Protein AF-A0A545SB63-F1 (afdb_monomer_lite)

Radius of gyration: 23.79 Å; chains: 1; bounding box: 67×48×67 Å

Secondary structure (DSSP, 8-state):
------------S----B-TTSPBPEEEETTEEEEEE-HHHHHHHHHHHHHH-TTHHHHSTT-----EEEES-HHHHHHHHHHHHH-STTHHHHHHHHHHHHHHHHB-STTSS--S---SPPPTT--S-S-SS-EEEEHHHHHHHHHHHHHHHHH-HHHHHHTTS-S-----HHHHHHHHHHHHHHTT-HHHHHHHH---SHHHHHH-B--SS-BS--B--S---PPEE-SSPP--------PPP--

Foldseek 3Di:
DDDDDDDDDDDDQDQQDADPVRDFDWDDDDPFIWGWDALVSVLVVVLVVLVPPPVVCVVDPPDPQFFWDFFLQLLVVLLVVQLVVVDDPLSNVLSLVLSVLLQVLLQDALPPPPPDDPDDDDDPPDSVNGHPHGWIATPVRSVVSSVVSVVVPVPDVVSVVVSPPPDPDDDDVVVVVVSVVVSVVSVPPVVLVVQLVDHDHPSCAAVWTDDDRGSSYTGDHPHDGDMDIDPDHDDDDDDDDDDDDPD

Sequence (247 aa):
MFLQIHTLTSFPASLLNRDDAGLAKRIPFGNAIRLRVSSQCLKRHWREALVDMDQLESSIEGINLADGYRSRKIFELIRERIAQELDGPDANEKAQTLAQAALNVAITKAKKDNKGEDNDKKDKDDDGLVQKQAIYLSKPEVDYLLKLALKMLEVEPELKKILSLSEPVKQSDKLKKEKNAFRNALTTDENLEAMRKSARGLTSVLFGRMVTSDLLARVDAPVHVAHAFTVQAADTEMDYFTVVDDL

Structure (mmCIF, N/CA/C/O backbone):
data_AF-A0A545SB63-F1
#
_entry.id   AF-A0A545SB63-F1
#
loop_
_at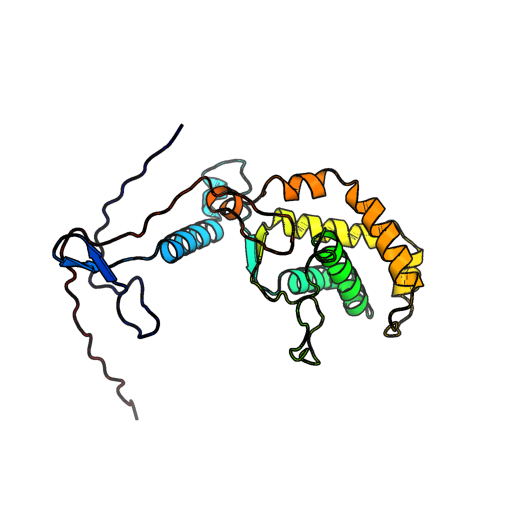om_site.group_PDB
_atom_site.id
_atom_site.type_symbol
_atom_site.label_atom_id
_atom_site.label_alt_id
_atom_site.label_comp_id
_atom_site.label_asym_id
_atom_site.label_entity_id
_atom_site.label_seq_id
_atom_site.pdbx_PDB_ins_code
_atom_site.Cartn_x
_atom_site.Cartn_y
_atom_site.Cartn_z
_atom_site.occupancy
_atom_site.B_iso_or_equiv
_atom_site.auth_seq_id
_atom_site.auth_comp_id
_atom_site.auth_asym_id
_atom_site.auth_atom_id
_atom_site.pdbx_PDB_model_num
ATOM 1 N N . MET A 1 1 ? -17.594 -3.081 -18.479 1.00 85.88 1 MET A N 1
ATOM 2 C CA . MET A 1 1 ? -16.908 -2.068 -19.312 1.00 85.88 1 MET A CA 1
ATOM 3 C C . MET A 1 1 ? -15.453 -2.012 -18.866 1.00 85.88 1 MET A C 1
ATOM 5 O O . MET A 1 1 ? -15.238 -2.044 -17.662 1.00 85.88 1 MET A O 1
ATOM 9 N N . PHE A 1 2 ? -14.485 -1.984 -19.787 1.00 93.25 2 PHE A N 1
ATOM 10 C CA . PHE A 1 2 ? -13.049 -1.934 -19.471 1.00 93.25 2 PHE A CA 1
ATOM 11 C C . PHE A 1 2 ? -12.417 -0.689 -20.098 1.00 93.25 2 PHE A C 1
ATOM 13 O O . PHE A 1 2 ? -12.679 -0.403 -21.263 1.00 93.25 2 PHE A O 1
ATOM 20 N N . LEU A 1 3 ? -11.583 0.020 -19.335 1.00 96.00 3 LEU A N 1
ATOM 21 C CA . LEU A 1 3 ? -10.739 1.111 -19.822 1.00 96.00 3 LEU A CA 1
ATOM 22 C C . LEU A 1 3 ? -9.297 0.605 -19.918 1.00 96.00 3 LEU A C 1
ATOM 24 O O . LEU A 1 3 ? -8.763 0.091 -18.936 1.00 96.00 3 LEU A O 1
ATOM 28 N N . GLN A 1 4 ? -8.679 0.743 -21.089 1.00 96.94 4 GLN A N 1
ATOM 29 C CA . GLN A 1 4 ? -7.284 0.366 -21.321 1.00 96.94 4 GLN A CA 1
ATOM 30 C C . GLN A 1 4 ? -6.432 1.624 -21.474 1.00 96.94 4 GLN A C 1
ATOM 32 O O . GLN A 1 4 ? -6.777 2.523 -22.237 1.00 96.94 4 GLN A O 1
ATOM 37 N N . ILE A 1 5 ? -5.325 1.685 -20.735 1.00 96.00 5 ILE A N 1
ATOM 38 C CA . ILE A 1 5 ? -4.387 2.809 -20.747 1.00 96.00 5 ILE A CA 1
ATOM 39 C C . ILE A 1 5 ? -3.024 2.268 -21.167 1.00 96.00 5 ILE A C 1
ATOM 41 O O . ILE A 1 5 ? -2.490 1.357 -20.534 1.00 96.00 5 ILE A O 1
ATOM 45 N N . HIS A 1 6 ? -2.465 2.844 -22.228 1.00 96.81 6 HIS A N 1
ATOM 46 C CA . HIS A 1 6 ? -1.147 2.501 -22.748 1.00 96.81 6 HIS A CA 1
ATOM 47 C C . HIS A 1 6 ? -0.257 3.735 -22.696 1.00 96.81 6 HIS A C 1
ATOM 49 O O . HIS A 1 6 ? -0.659 4.811 -23.134 1.00 96.81 6 HIS A O 1
ATOM 55 N N . THR A 1 7 ? 0.952 3.577 -22.168 1.00 96.00 7 THR A N 1
ATOM 56 C CA . THR A 1 7 ? 1.935 4.656 -22.084 1.00 96.00 7 THR A CA 1
ATOM 57 C C . THR A 1 7 ? 3.276 4.188 -22.632 1.00 96.00 7 THR A C 1
ATOM 59 O O . THR A 1 7 ? 3.660 3.027 -22.484 1.00 96.00 7 THR A O 1
ATOM 62 N N . LEU A 1 8 ? 3.986 5.111 -23.277 1.00 96.94 8 LEU A N 1
ATOM 63 C CA . LEU A 1 8 ? 5.381 4.958 -23.662 1.00 96.94 8 LEU A CA 1
ATOM 64 C C . LEU A 1 8 ? 6.139 6.140 -23.066 1.00 96.94 8 LEU A C 1
ATOM 66 O O . LEU A 1 8 ? 5.817 7.292 -23.346 1.00 96.94 8 LEU A O 1
ATOM 70 N N . THR A 1 9 ? 7.121 5.853 -22.219 1.00 94.94 9 THR A N 1
ATOM 71 C CA . THR A 1 9 ? 7.877 6.878 -21.496 1.00 94.94 9 THR A CA 1
ATOM 72 C C . THR A 1 9 ? 9.359 6.596 -21.655 1.00 94.94 9 THR A C 1
ATOM 74 O O . THR A 1 9 ? 9.809 5.479 -21.400 1.00 94.94 9 THR A O 1
ATOM 77 N N . SER A 1 10 ? 10.103 7.610 -22.096 1.00 94.56 10 SER A N 1
ATOM 78 C CA . SER A 1 10 ? 11.560 7.556 -22.162 1.00 94.56 10 SER A CA 1
ATOM 79 C C . SER A 1 10 ? 12.145 8.003 -20.828 1.00 94.56 10 SER A C 1
ATOM 81 O O . SER A 1 10 ? 11.711 9.010 -20.269 1.00 94.56 10 SER A O 1
ATOM 83 N N . PHE A 1 11 ? 13.130 7.261 -20.336 1.00 92.62 11 PHE A N 1
ATOM 84 C CA . PHE A 1 11 ? 13.908 7.623 -19.159 1.00 92.62 11 PHE A CA 1
ATOM 85 C C . PHE A 1 11 ? 15.371 7.805 -19.573 1.00 92.62 11 PHE A C 1
ATOM 87 O O . PHE A 1 11 ? 15.842 7.059 -20.436 1.00 92.62 11 PHE A O 1
ATOM 94 N N . PRO A 1 12 ? 16.103 8.760 -18.972 1.00 92.38 12 PRO A N 1
ATOM 95 C CA . PRO A 1 12 ? 17.552 8.836 -19.137 1.00 92.38 12 PRO A CA 1
ATOM 96 C C . PRO A 1 12 ? 18.229 7.617 -18.488 1.00 92.38 12 PRO A C 1
ATOM 98 O O . PRO A 1 12 ? 17.555 6.787 -17.867 1.00 92.38 12 PRO A O 1
ATOM 101 N N . ALA A 1 13 ? 19.558 7.527 -18.597 1.00 89.44 13 ALA A N 1
ATOM 102 C CA . ALA A 1 13 ? 20.364 6.512 -17.917 1.00 89.44 13 ALA A CA 1
ATOM 103 C C . ALA A 1 13 ? 20.055 6.511 -16.409 1.00 89.44 13 ALA A C 1
ATOM 105 O O . ALA A 1 13 ? 20.480 7.385 -15.658 1.00 89.44 13 ALA A O 1
ATOM 106 N N . SER A 1 14 ? 19.209 5.573 -15.984 1.00 91.31 14 SER A N 1
ATOM 107 C CA . SER A 1 14 ? 18.630 5.557 -14.647 1.00 91.31 14 SER A CA 1
ATOM 108 C C . SER A 1 14 ? 18.265 4.139 -14.237 1.00 91.31 14 SER A C 1
ATOM 110 O O . SER A 1 14 ? 17.835 3.309 -15.040 1.00 91.31 14 SER A O 1
ATOM 112 N N . LEU A 1 15 ? 18.422 3.862 -12.945 1.00 91.94 15 LEU A N 1
ATOM 113 C CA . LEU A 1 15 ? 18.166 2.550 -12.370 1.00 91.94 15 LEU A CA 1
ATOM 114 C C . LEU A 1 15 ? 16.879 2.569 -11.535 1.00 91.94 15 LEU A C 1
ATOM 116 O O . LEU A 1 15 ? 16.915 2.597 -10.307 1.00 91.94 15 LEU A O 1
ATOM 120 N N . LEU A 1 16 ? 15.735 2.547 -12.230 1.00 93.19 16 LEU A N 1
ATOM 121 C CA . LEU A 1 16 ? 14.395 2.729 -11.645 1.00 93.19 16 LEU A CA 1
ATOM 122 C C . LEU A 1 16 ? 13.953 1.601 -10.704 1.00 93.19 16 LEU A C 1
ATOM 124 O O . LEU A 1 16 ? 13.230 1.836 -9.738 1.00 93.19 16 LEU A O 1
ATOM 128 N N . ASN A 1 17 ? 14.329 0.352 -10.996 1.00 95.00 17 ASN A N 1
ATOM 129 C CA . ASN A 1 17 ? 13.920 -0.793 -10.189 1.00 95.00 17 ASN A CA 1
ATOM 130 C C . ASN A 1 17 ? 15.033 -1.841 -10.100 1.00 95.00 17 ASN A C 1
ATOM 132 O O . ASN A 1 17 ? 15.337 -2.512 -11.086 1.00 95.00 17 ASN A O 1
ATOM 136 N N . ARG A 1 18 ? 15.568 -2.024 -8.887 1.00 94.38 18 ARG A N 1
ATOM 137 C CA . ARG A 1 18 ? 16.589 -3.035 -8.579 1.00 94.38 18 ARG A CA 1
ATOM 138 C C . ARG A 1 18 ? 16.001 -4.339 -8.029 1.00 94.38 18 ARG A C 1
ATOM 140 O O . ARG A 1 18 ? 14.871 -4.343 -7.518 1.00 94.38 18 ARG A O 1
ATOM 147 N N . ASP A 1 19 ? 16.736 -5.432 -8.188 1.00 92.19 19 ASP A N 1
ATOM 148 C CA . ASP A 1 19 ? 16.563 -6.690 -7.458 1.00 92.19 19 ASP A CA 1
ATOM 149 C C . ASP A 1 19 ? 17.367 -6.697 -6.142 1.00 92.19 19 ASP A C 1
ATOM 151 O O . ASP A 1 19 ? 17.883 -5.666 -5.709 1.00 92.19 19 ASP A O 1
ATOM 155 N N . ASP A 1 20 ? 17.390 -7.841 -5.465 1.00 92.38 20 ASP A N 1
ATOM 156 C CA . ASP A 1 20 ? 18.092 -8.080 -4.202 1.00 92.38 20 ASP A CA 1
ATOM 157 C C . ASP A 1 20 ? 19.622 -8.046 -4.333 1.00 92.38 20 ASP A C 1
ATOM 159 O O . ASP A 1 20 ? 20.301 -7.711 -3.365 1.00 92.38 20 ASP A O 1
ATOM 163 N N . ALA A 1 21 ? 20.161 -8.295 -5.528 1.00 91.88 21 ALA A N 1
ATOM 164 C CA . ALA A 1 21 ? 21.584 -8.157 -5.840 1.00 91.88 21 ALA A CA 1
ATOM 165 C C . ALA A 1 21 ? 21.971 -6.731 -6.287 1.00 91.88 21 ALA A C 1
ATOM 167 O O . ALA A 1 21 ? 23.126 -6.472 -6.620 1.00 91.88 21 ALA A O 1
ATOM 168 N N . GLY A 1 22 ? 21.016 -5.795 -6.320 1.00 88.75 22 GLY A N 1
ATOM 169 C CA . GLY A 1 22 ? 21.238 -4.415 -6.749 1.00 88.75 22 GLY A CA 1
ATOM 170 C C . GLY A 1 22 ? 21.237 -4.210 -8.268 1.00 88.75 22 GLY A C 1
ATOM 171 O O . GLY A 1 22 ? 21.442 -3.081 -8.720 1.00 88.75 22 GLY A O 1
ATOM 172 N N . LEU A 1 23 ? 20.956 -5.248 -9.059 1.00 90.56 23 LEU A N 1
ATOM 173 C CA . LEU A 1 23 ? 20.911 -5.188 -10.519 1.00 90.56 23 LEU A CA 1
ATOM 174 C C . LEU A 1 23 ? 19.543 -4.715 -11.013 1.00 90.56 23 LEU A C 1
ATOM 176 O O . LEU A 1 23 ? 18.519 -4.862 -10.345 1.00 90.56 23 LEU A O 1
ATOM 180 N N . ALA A 1 24 ? 19.505 -4.160 -12.226 1.00 93.81 24 ALA A N 1
ATOM 181 C CA . ALA A 1 24 ? 18.247 -3.791 -12.861 1.00 93.81 24 ALA A CA 1
ATOM 182 C C . ALA A 1 24 ? 17.357 -5.025 -13.064 1.00 93.81 24 ALA A C 1
ATOM 184 O O . ALA A 1 24 ? 17.789 -6.045 -13.618 1.00 93.81 24 ALA A O 1
ATOM 185 N N . LYS A 1 25 ? 16.085 -4.917 -12.666 1.00 95.81 25 LYS A N 1
ATOM 186 C CA . LYS A 1 25 ? 15.106 -5.977 -12.915 1.00 95.81 25 LYS A CA 1
ATOM 187 C C . LYS A 1 25 ? 14.928 -6.187 -14.411 1.00 95.81 25 LYS A C 1
ATOM 189 O O . LYS A 1 25 ? 14.786 -5.239 -15.180 1.00 95.81 25 LYS A O 1
ATOM 194 N N . ARG A 1 26 ? 14.894 -7.458 -14.807 1.00 95.75 26 ARG A N 1
ATOM 195 C CA . ARG A 1 26 ? 14.855 -7.894 -16.206 1.00 95.75 26 ARG A CA 1
ATOM 196 C C . ARG A 1 26 ? 13.733 -8.900 -16.454 1.00 95.75 26 ARG A C 1
ATOM 198 O O . ARG A 1 26 ? 13.184 -9.473 -15.508 1.00 95.75 26 ARG A O 1
ATOM 205 N N . ILE A 1 27 ? 13.359 -9.072 -17.718 1.00 95.81 27 ILE A N 1
ATOM 206 C CA . ILE A 1 27 ? 12.425 -10.106 -18.180 1.00 95.81 27 ILE A CA 1
ATOM 207 C C . ILE A 1 27 ? 12.818 -10.585 -19.588 1.00 95.81 27 ILE A C 1
ATOM 209 O O . ILE A 1 27 ? 13.146 -9.745 -20.431 1.00 95.81 27 ILE A O 1
ATOM 213 N N . PRO A 1 28 ? 12.800 -11.900 -19.872 1.00 96.88 28 PRO A N 1
ATOM 214 C CA . PRO A 1 28 ? 12.880 -12.399 -21.242 1.00 96.88 28 PRO A CA 1
ATOM 215 C C . PRO A 1 28 ? 11.552 -12.146 -21.964 1.00 96.88 28 PRO A C 1
ATOM 217 O O . PRO A 1 28 ? 10.495 -12.561 -21.488 1.00 96.88 28 PRO A O 1
ATOM 220 N N . PHE A 1 29 ? 11.587 -11.463 -23.109 1.00 96.62 29 PHE A N 1
ATOM 221 C CA . PHE A 1 29 ? 10.392 -11.243 -23.925 1.00 96.62 29 PHE A CA 1
ATOM 222 C C . PHE A 1 29 ? 10.737 -11.161 -25.413 1.00 96.62 29 PHE A C 1
ATOM 224 O O . PHE A 1 29 ? 11.456 -10.259 -25.858 1.00 96.62 29 PHE A O 1
ATOM 231 N N . GLY A 1 30 ? 10.179 -12.096 -26.185 1.00 95.31 30 GLY A N 1
ATOM 232 C CA . GLY A 1 30 ? 10.571 -12.324 -27.572 1.00 95.31 30 GLY A CA 1
ATOM 233 C C . GLY A 1 30 ? 11.966 -12.947 -27.641 1.00 95.31 30 GLY A C 1
ATOM 234 O O . GLY A 1 30 ? 12.239 -13.937 -26.968 1.00 95.31 30 GLY A O 1
ATOM 235 N N . ASN A 1 31 ? 12.849 -12.350 -28.436 1.00 95.88 31 ASN A N 1
ATOM 236 C CA . ASN A 1 31 ? 14.223 -12.803 -28.671 1.00 95.88 31 ASN A CA 1
ATOM 237 C C . ASN A 1 31 ? 15.282 -12.065 -27.827 1.00 95.88 31 ASN A C 1
ATOM 239 O O . ASN A 1 31 ? 16.472 -12.225 -28.084 1.00 95.88 31 ASN A O 1
ATOM 243 N N . ALA A 1 32 ? 14.877 -11.234 -26.863 1.00 97.06 32 ALA A N 1
ATOM 244 C CA . ALA A 1 32 ? 15.797 -10.412 -26.083 1.00 97.06 32 ALA A CA 1
ATOM 245 C C . ALA A 1 32 ? 15.387 -10.300 -24.611 1.00 97.06 32 ALA A C 1
ATOM 247 O O . ALA A 1 32 ? 14.220 -10.462 -24.236 1.00 97.06 32 ALA A O 1
ATOM 248 N N . ILE A 1 33 ? 16.368 -9.966 -23.775 1.00 97.44 33 ILE A N 1
ATOM 249 C CA . ILE A 1 33 ? 16.140 -9.512 -22.405 1.00 97.44 33 ILE A CA 1
ATOM 250 C C . ILE A 1 33 ? 15.741 -8.040 -22.435 1.00 97.44 33 ILE A C 1
ATOM 252 O O . ILE A 1 33 ? 16.289 -7.261 -23.210 1.00 97.44 33 ILE A O 1
ATOM 256 N N . ARG A 1 34 ? 14.793 -7.653 -21.582 1.00 96.50 34 ARG A N 1
ATOM 257 C CA . ARG A 1 34 ? 14.296 -6.279 -21.456 1.00 96.50 34 ARG A CA 1
ATOM 258 C C . ARG A 1 34 ? 14.402 -5.813 -20.017 1.00 96.50 34 ARG A C 1
ATOM 260 O O . ARG A 1 34 ? 14.215 -6.617 -19.099 1.00 96.50 34 ARG A O 1
ATOM 267 N N . LEU A 1 35 ? 14.679 -4.526 -19.818 1.00 96.00 35 LEU A N 1
ATOM 268 C CA . LEU A 1 35 ? 14.581 -3.931 -18.487 1.00 96.00 35 LEU A CA 1
ATOM 269 C C . LEU A 1 35 ? 13.113 -3.884 -18.087 1.00 96.00 35 LEU A C 1
ATOM 271 O O . LEU A 1 35 ? 12.243 -3.700 -18.936 1.00 96.00 35 LEU A O 1
ATOM 275 N N . ARG A 1 36 ? 12.839 -4.074 -16.799 1.00 96.12 36 ARG A N 1
ATOM 276 C CA . ARG A 1 36 ? 11.490 -4.184 -16.257 1.00 96.12 36 ARG A CA 1
ATOM 277 C C . ARG A 1 36 ? 11.332 -3.329 -15.010 1.00 96.12 36 ARG A C 1
ATOM 279 O O . ARG A 1 36 ? 12.063 -3.497 -14.038 1.00 96.12 36 ARG A O 1
ATOM 286 N N . VAL A 1 37 ? 10.277 -2.524 -14.981 1.00 97.25 37 VAL A N 1
ATOM 287 C CA . VAL A 1 37 ? 9.773 -1.901 -13.755 1.00 97.25 37 VAL A CA 1
ATOM 288 C C . VAL A 1 37 ? 8.589 -2.719 -13.258 1.00 97.25 37 VAL A C 1
ATOM 290 O O . VAL A 1 37 ? 7.612 -2.980 -13.966 1.00 97.25 37 VAL A O 1
ATOM 293 N N . SER A 1 38 ? 8.705 -3.197 -12.025 1.00 97.50 38 SER A N 1
ATOM 294 C CA . SER A 1 38 ? 7.713 -4.084 -11.437 1.00 97.50 38 SER A CA 1
ATOM 295 C C . SER A 1 38 ? 6.403 -3.343 -11.140 1.00 97.50 38 SER A C 1
ATOM 297 O O . SER A 1 38 ? 6.398 -2.158 -10.814 1.00 97.50 38 SER A O 1
ATOM 299 N N . SER A 1 39 ? 5.264 -4.032 -11.230 1.00 96.44 39 SER A N 1
ATOM 300 C CA . SER A 1 39 ? 3.948 -3.389 -11.123 1.00 96.44 39 SER A CA 1
ATOM 301 C C . SER A 1 39 ? 3.691 -2.913 -9.696 1.00 96.44 39 SER A C 1
ATOM 303 O O . SER A 1 39 ? 3.012 -1.918 -9.481 1.00 96.44 39 SER A O 1
ATOM 305 N N . GLN A 1 40 ? 4.282 -3.577 -8.701 1.00 93.81 40 GLN A N 1
ATOM 306 C CA . GLN A 1 40 ? 4.297 -3.117 -7.318 1.00 93.81 40 GLN A CA 1
ATOM 307 C C . GLN A 1 40 ? 5.098 -1.824 -7.122 1.00 93.81 40 GLN A C 1
ATOM 309 O O . GLN A 1 40 ? 4.707 -1.016 -6.286 1.00 93.81 40 GLN A O 1
ATOM 314 N N . CYS A 1 41 ? 6.178 -1.611 -7.886 1.00 95.06 41 CYS A N 1
ATOM 315 C CA . CYS A 1 41 ? 6.949 -0.368 -7.851 1.00 95.06 41 CYS A CA 1
ATOM 316 C C . CYS A 1 41 ? 6.108 0.785 -8.410 1.00 95.06 41 CYS A C 1
ATOM 318 O O . CYS A 1 41 ? 5.933 1.785 -7.720 1.00 95.06 41 CYS A O 1
ATOM 320 N N . LEU A 1 42 ? 5.476 0.580 -9.572 1.00 94.94 42 LEU A N 1
ATOM 321 C CA . LEU A 1 42 ? 4.558 1.551 -10.179 1.00 94.94 42 LEU A CA 1
ATOM 322 C C . LEU A 1 42 ? 3.382 1.886 -9.253 1.00 94.94 42 LEU A C 1
ATOM 324 O O . LEU A 1 42 ? 3.148 3.048 -8.938 1.00 94.94 42 LEU A O 1
ATOM 328 N N . LYS A 1 43 ? 2.689 0.865 -8.732 1.00 92.44 43 LYS A N 1
ATOM 329 C CA . LYS A 1 43 ? 1.561 1.053 -7.806 1.00 92.44 43 LYS A CA 1
ATOM 330 C C . LYS A 1 43 ? 1.961 1.788 -6.529 1.00 92.44 43 LYS A C 1
ATOM 332 O O . LYS A 1 43 ? 1.177 2.582 -6.021 1.00 92.44 43 LYS A O 1
ATOM 337 N N . ARG A 1 44 ? 3.156 1.520 -5.989 1.00 89.69 44 ARG A N 1
ATOM 338 C CA . ARG A 1 44 ? 3.660 2.244 -4.816 1.00 89.69 44 ARG A CA 1
ATOM 339 C C . ARG A 1 44 ? 3.933 3.706 -5.155 1.00 89.69 44 ARG A C 1
ATOM 341 O O . ARG A 1 44 ? 3.484 4.550 -4.394 1.00 89.69 44 ARG A O 1
ATOM 348 N N . HIS A 1 45 ? 4.612 3.974 -6.269 1.00 89.44 45 HIS A N 1
ATOM 349 C CA . HIS A 1 45 ? 4.904 5.331 -6.724 1.00 89.44 45 HIS A CA 1
ATOM 350 C C . HIS A 1 45 ? 3.620 6.150 -6.908 1.00 89.44 45 HIS A C 1
ATOM 352 O O . HIS A 1 45 ? 3.518 7.246 -6.373 1.00 89.44 45 HIS A O 1
ATOM 358 N N . TRP A 1 46 ? 2.602 5.589 -7.567 1.00 87.19 46 TRP A N 1
ATOM 359 C CA . TRP A 1 46 ? 1.311 6.264 -7.719 1.00 87.19 46 TRP A CA 1
ATOM 360 C C . TRP A 1 46 ? 0.593 6.464 -6.391 1.00 87.19 46 TRP A C 1
ATOM 362 O O . TRP A 1 46 ? 0.024 7.520 -6.172 1.00 87.19 46 TRP A O 1
ATOM 372 N N . ARG A 1 47 ? 0.639 5.485 -5.482 1.00 82.19 47 ARG A N 1
ATOM 373 C CA . ARG A 1 47 ? 0.068 5.649 -4.141 1.00 82.19 47 ARG A CA 1
ATOM 374 C C . ARG A 1 47 ? 0.742 6.781 -3.368 1.00 82.19 47 ARG A C 1
ATOM 376 O O . ARG A 1 47 ? 0.047 7.553 -2.735 1.00 82.19 47 ARG A O 1
ATOM 383 N N . GLU A 1 48 ? 2.068 6.859 -3.392 1.00 81.31 48 GLU A N 1
ATOM 384 C CA . GLU A 1 48 ? 2.805 7.925 -2.697 1.00 81.31 48 GLU A CA 1
ATOM 385 C C . GLU A 1 48 ? 2.505 9.286 -3.316 1.00 81.31 48 GLU A C 1
ATOM 387 O O . GLU A 1 48 ? 2.166 10.212 -2.592 1.00 81.31 48 GLU A O 1
ATOM 392 N N . ALA A 1 49 ? 2.459 9.362 -4.648 1.00 77.69 49 ALA A N 1
ATOM 393 C CA . ALA A 1 49 ? 1.989 10.558 -5.330 1.00 77.69 49 ALA A CA 1
ATOM 394 C C . ALA A 1 49 ? 0.557 10.937 -4.912 1.00 77.69 49 ALA A C 1
ATOM 396 O O . ALA A 1 49 ? 0.281 12.108 -4.729 1.00 77.69 49 ALA A O 1
ATOM 397 N N . LEU A 1 50 ? -0.353 9.981 -4.705 1.00 68.88 50 LEU A N 1
ATOM 398 C CA . LEU A 1 50 ? -1.708 10.269 -4.215 1.00 68.88 50 LEU A CA 1
ATOM 399 C C . LEU A 1 50 ? -1.744 10.754 -2.754 1.00 68.88 50 LEU A C 1
ATOM 401 O O . LEU A 1 50 ? -2.697 11.428 -2.382 1.00 68.88 50 LEU A O 1
ATOM 405 N N . VAL A 1 51 ? -0.748 10.405 -1.930 1.00 64.19 51 VAL A N 1
ATOM 406 C CA . VAL A 1 51 ? -0.630 10.856 -0.529 1.00 64.19 51 VAL A CA 1
ATOM 407 C C . VAL A 1 51 ? -0.093 12.280 -0.447 1.00 64.19 51 VAL A C 1
ATOM 409 O O . VAL A 1 51 ? -0.593 13.057 0.357 1.00 64.19 51 VAL A O 1
ATOM 412 N N . ASP A 1 52 ? 0.906 12.605 -1.268 1.00 60.03 52 ASP A N 1
ATOM 413 C CA . ASP A 1 52 ? 1.591 13.905 -1.253 1.00 60.03 52 ASP A CA 1
ATOM 414 C C . ASP A 1 52 ? 0.793 15.009 -1.976 1.00 60.03 52 ASP A C 1
ATOM 416 O O . ASP A 1 52 ? 1.165 16.182 -1.961 1.00 60.03 52 ASP A O 1
ATOM 420 N N . MET A 1 53 ? -0.319 14.650 -2.620 1.00 55.09 53 MET A N 1
ATOM 421 C CA . MET A 1 53 ? -1.163 15.573 -3.374 1.00 55.09 53 MET A CA 1
ATOM 422 C C . MET A 1 53 ? -2.254 16.208 -2.503 1.00 55.09 53 MET A C 1
ATOM 424 O O . MET A 1 53 ? -3.443 16.049 -2.783 1.00 55.09 53 MET A O 1
ATOM 428 N N . ASP A 1 54 ? -1.855 17.070 -1.564 1.00 49.44 54 ASP A N 1
ATOM 429 C CA . ASP A 1 54 ? -2.731 18.148 -1.058 1.00 49.44 54 ASP A CA 1
ATOM 430 C C . ASP A 1 54 ? -3.262 19.026 -2.229 1.00 49.44 54 ASP A C 1
ATOM 432 O O . ASP A 1 54 ? -4.278 19.706 -2.124 1.00 49.44 54 ASP A O 1
ATOM 436 N N . GLN A 1 55 ? -2.617 18.970 -3.406 1.00 46.16 55 GLN A N 1
ATOM 437 C CA . GLN A 1 55 ? -3.042 19.636 -4.648 1.00 46.16 55 GLN A CA 1
ATOM 438 C C . GLN A 1 55 ? -4.190 18.937 -5.407 1.00 46.16 55 GLN A C 1
ATOM 440 O O . GLN A 1 55 ? -4.790 19.539 -6.298 1.00 46.16 55 GLN A O 1
ATOM 445 N N . LEU A 1 56 ? -4.524 17.676 -5.106 1.00 47.19 56 LEU A N 1
ATOM 446 C CA . LEU A 1 56 ? -5.661 17.012 -5.759 1.00 47.19 56 LEU A CA 1
ATOM 447 C C . LEU A 1 56 ? -6.991 17.379 -5.081 1.00 47.19 56 LEU A C 1
ATOM 449 O O . LEU A 1 56 ? -8.009 17.430 -5.769 1.00 47.19 56 LEU A O 1
ATOM 453 N N . GLU A 1 57 ? -6.974 17.733 -3.788 1.00 47.31 57 GLU A N 1
ATOM 454 C CA . GLU A 1 57 ? -8.138 18.312 -3.094 1.00 47.31 57 GLU A CA 1
ATOM 455 C C . GLU A 1 57 ? -8.610 19.621 -3.748 1.00 47.31 57 GLU A C 1
ATOM 457 O O . GLU A 1 57 ? -9.809 19.893 -3.767 1.00 47.31 57 GLU A O 1
ATOM 462 N N . SER A 1 58 ? -7.698 20.401 -4.346 1.00 45.56 58 SER A N 1
ATOM 463 C CA . SER A 1 58 ? -8.047 21.612 -5.104 1.00 45.56 58 SER A CA 1
ATOM 464 C C . SER A 1 58 ? -8.417 21.350 -6.569 1.00 45.56 58 SER A C 1
ATOM 466 O O . SER A 1 58 ? -9.069 22.184 -7.191 1.00 45.56 58 SER A O 1
ATOM 468 N N . SER A 1 59 ? -8.024 20.202 -7.130 1.00 47.97 59 SER A N 1
ATOM 469 C CA . SER A 1 59 ? -8.269 19.852 -8.540 1.00 47.97 59 SER A CA 1
ATOM 470 C C . SER A 1 59 ? -9.562 19.055 -8.749 1.00 47.97 59 SER A C 1
ATOM 472 O O . SER A 1 59 ? -10.116 19.045 -9.848 1.00 47.97 59 SER A O 1
ATOM 474 N N . ILE A 1 60 ? -10.041 18.370 -7.708 1.00 54.28 60 ILE A N 1
ATOM 475 C CA . ILE A 1 60 ? -11.305 17.631 -7.701 1.00 54.28 60 ILE A CA 1
ATOM 476 C C . ILE A 1 60 ? -12.101 18.099 -6.479 1.00 54.28 60 ILE A C 1
ATOM 478 O O . ILE A 1 60 ? -12.083 17.459 -5.426 1.00 54.28 60 ILE A O 1
ATOM 482 N N . GLU A 1 61 ? -12.774 19.245 -6.615 1.00 46.41 61 GLU A N 1
ATOM 483 C CA . GLU A 1 61 ? -13.604 19.819 -5.552 1.00 46.41 61 GLU A CA 1
ATOM 484 C C . GLU A 1 61 ? -14.558 18.762 -4.964 1.00 46.41 61 GLU A C 1
ATOM 486 O O . GLU A 1 61 ? -15.351 18.138 -5.671 1.00 46.41 61 GLU A O 1
ATOM 491 N N . GLY A 1 62 ? -14.481 18.562 -3.645 1.00 50.38 62 GLY A N 1
ATOM 492 C CA . GLY A 1 62 ? -15.446 17.761 -2.887 1.00 50.38 62 GLY A CA 1
ATOM 493 C C . GLY A 1 62 ? -15.089 16.292 -2.640 1.00 50.38 62 GLY A C 1
ATOM 494 O O . GLY A 1 62 ? -15.876 15.607 -1.984 1.00 50.38 62 GLY A O 1
ATOM 495 N N . ILE A 1 63 ? -13.928 15.788 -3.084 1.00 54.59 63 ILE A N 1
ATOM 496 C CA . ILE A 1 63 ? -13.488 14.420 -2.752 1.00 54.59 63 ILE A CA 1
ATOM 497 C C . ILE A 1 63 ? -12.324 14.460 -1.756 1.00 54.59 63 ILE A C 1
ATOM 499 O O . ILE A 1 63 ? -11.171 14.631 -2.137 1.00 54.59 63 ILE A O 1
ATOM 503 N N . ASN A 1 64 ? -12.625 14.232 -0.473 1.00 55.88 64 ASN A N 1
ATOM 504 C CA . ASN A 1 64 ? -11.609 13.952 0.546 1.00 55.88 64 ASN A CA 1
ATOM 505 C C . ASN A 1 64 ? -10.959 12.590 0.236 1.00 55.88 64 ASN A C 1
ATOM 507 O O . ASN A 1 64 ? -11.483 11.527 0.585 1.00 55.88 64 ASN A O 1
ATOM 511 N N . LEU A 1 65 ? -9.837 12.628 -0.482 1.00 59.56 65 LEU A N 1
ATOM 512 C CA . LEU A 1 65 ? -9.084 11.468 -0.959 1.00 59.56 65 LEU A CA 1
ATOM 513 C C . LEU A 1 65 ? -8.113 10.973 0.114 1.00 59.56 65 LEU A C 1
ATOM 515 O O . LEU A 1 65 ? -6.920 10.799 -0.119 1.00 59.56 65 LEU A O 1
ATOM 519 N N . ALA A 1 66 ? -8.630 10.719 1.312 1.00 60.03 66 ALA A N 1
ATOM 520 C CA . ALA A 1 66 ? -7.826 10.195 2.399 1.00 60.03 66 ALA A CA 1
ATOM 521 C C . ALA A 1 66 ? -7.255 8.807 2.022 1.00 60.03 66 ALA A C 1
ATOM 523 O O . ALA A 1 66 ? -7.983 7.809 1.973 1.00 60.03 66 ALA A O 1
ATOM 524 N N . ASP A 1 67 ? -5.943 8.737 1.747 1.00 75.06 67 ASP A N 1
ATOM 525 C CA . ASP A 1 67 ? -5.226 7.466 1.558 1.00 75.06 67 ASP A CA 1
ATOM 526 C C . ASP A 1 67 ? -5.135 6.685 2.892 1.00 75.06 67 ASP A C 1
ATOM 528 O O . ASP A 1 67 ? -5.937 6.873 3.809 1.00 75.06 67 ASP A O 1
ATOM 532 N N . GLY A 1 68 ? -4.194 5.754 3.037 1.00 83.06 68 GLY A N 1
ATOM 533 C CA . GLY A 1 68 ? -4.201 4.787 4.123 1.00 83.06 68 GLY A CA 1
ATOM 534 C C . GLY A 1 68 ? -2.825 4.308 4.528 1.00 83.06 68 GLY A C 1
ATOM 535 O O . GLY A 1 68 ? -1.822 4.482 3.839 1.00 83.06 68 GLY A O 1
ATOM 536 N N . TYR A 1 69 ? -2.792 3.640 5.669 1.00 86.81 69 TYR A N 1
ATOM 537 C CA . TYR A 1 69 ? -1.577 3.107 6.252 1.00 86.81 69 TYR A CA 1
ATOM 538 C C . TYR A 1 69 ? -1.381 1.669 5.790 1.00 86.81 69 TYR A C 1
ATOM 540 O O . TYR A 1 69 ? -2.251 0.831 6.008 1.00 86.81 69 TYR A O 1
ATOM 548 N N . ARG A 1 70 ? -0.217 1.363 5.195 1.00 88.81 70 ARG A N 1
ATOM 549 C CA . ARG A 1 70 ? 0.266 -0.020 5.040 1.00 88.81 70 ARG A CA 1
ATOM 550 C C . ARG A 1 70 ? 1.291 -0.305 6.130 1.00 88.81 70 ARG A C 1
ATOM 552 O O . ARG A 1 70 ? 2.446 0.077 5.975 1.00 88.81 70 ARG A O 1
ATOM 559 N N . SER A 1 71 ? 0.894 -0.963 7.213 1.00 90.75 71 SER A N 1
ATOM 560 C CA . SER A 1 71 ? 1.799 -1.233 8.334 1.00 90.75 71 SER A CA 1
ATOM 561 C C . SER A 1 71 ? 1.410 -2.493 9.107 1.00 90.75 71 SER A C 1
ATOM 563 O O . SER A 1 71 ? 0.268 -2.946 9.066 1.00 90.75 71 SER A O 1
ATOM 565 N N . ARG A 1 72 ? 2.384 -3.063 9.824 1.00 89.94 72 ARG A N 1
ATOM 566 C CA . ARG A 1 72 ? 2.156 -4.085 10.862 1.00 89.94 72 ARG A CA 1
ATOM 567 C C . ARG A 1 72 ? 1.699 -3.470 12.190 1.00 89.94 72 ARG A C 1
ATOM 569 O O . ARG A 1 72 ? 1.167 -4.177 13.032 1.00 89.94 72 ARG A O 1
ATOM 576 N N . LYS A 1 73 ? 1.897 -2.160 12.351 1.00 91.94 73 LYS A N 1
ATOM 577 C CA . LYS A 1 73 ? 1.765 -1.399 13.600 1.00 91.94 73 LYS A CA 1
ATOM 578 C C . LYS A 1 73 ? 0.526 -0.491 13.626 1.00 91.94 73 LYS A C 1
ATOM 580 O O . LYS A 1 73 ? 0.485 0.488 14.355 1.00 91.94 73 LYS A O 1
ATOM 585 N N . ILE A 1 74 ? -0.499 -0.774 12.814 1.00 90.31 74 ILE A N 1
ATOM 586 C CA . ILE A 1 74 ? -1.688 0.102 12.729 1.00 90.31 74 ILE A CA 1
ATOM 587 C C . ILE A 1 74 ? -2.421 0.193 14.075 1.00 90.31 74 ILE A C 1
ATOM 589 O O . ILE A 1 74 ? -2.907 1.256 14.438 1.00 90.31 74 ILE A O 1
ATOM 593 N N . PHE A 1 75 ? -2.477 -0.895 14.841 1.00 88.81 75 PHE A N 1
ATOM 594 C CA . PHE A 1 75 ? -3.140 -0.879 16.146 1.00 88.81 75 PHE A CA 1
ATOM 595 C C . PHE A 1 75 ? -2.282 -0.242 17.247 1.00 88.81 75 PHE A C 1
ATOM 597 O O . PHE A 1 75 ? -2.849 0.287 18.197 1.00 88.81 75 PHE A O 1
ATOM 604 N N . GLU A 1 76 ? -0.952 -0.204 17.090 1.00 90.50 76 GLU A N 1
ATOM 605 C CA . GLU A 1 76 ? -0.090 0.653 17.922 1.00 90.50 76 GLU A CA 1
ATOM 606 C C . GLU A 1 76 ? -0.391 2.130 17.644 1.00 90.50 76 GLU A C 1
ATOM 608 O O . GLU A 1 76 ? -0.591 2.893 18.580 1.00 90.50 76 GLU A O 1
ATOM 613 N N . LEU A 1 77 ? -0.538 2.515 16.368 1.00 89.62 77 LEU A N 1
ATOM 614 C CA . LEU A 1 77 ? -0.944 3.874 15.994 1.00 89.62 77 LEU A CA 1
ATOM 615 C C . LEU A 1 77 ? -2.317 4.238 16.585 1.00 89.62 77 LEU A C 1
ATOM 617 O O . LEU A 1 77 ? -2.501 5.347 17.077 1.00 89.62 77 LEU A O 1
ATOM 621 N N . ILE A 1 78 ? -3.286 3.314 16.556 1.00 88.75 78 ILE A N 1
ATOM 622 C CA . ILE A 1 78 ? -4.596 3.526 17.194 1.00 88.75 78 ILE A CA 1
ATOM 623 C C . ILE A 1 78 ? -4.427 3.716 18.706 1.00 88.75 78 ILE A C 1
ATOM 625 O O . ILE A 1 78 ? -5.002 4.650 19.254 1.00 88.75 78 ILE A O 1
ATOM 629 N N . ARG A 1 79 ? -3.618 2.885 19.377 1.00 89.44 79 ARG A N 1
ATOM 630 C CA . ARG A 1 79 ? -3.314 3.042 20.806 1.00 89.44 79 ARG A CA 1
ATOM 631 C C . AR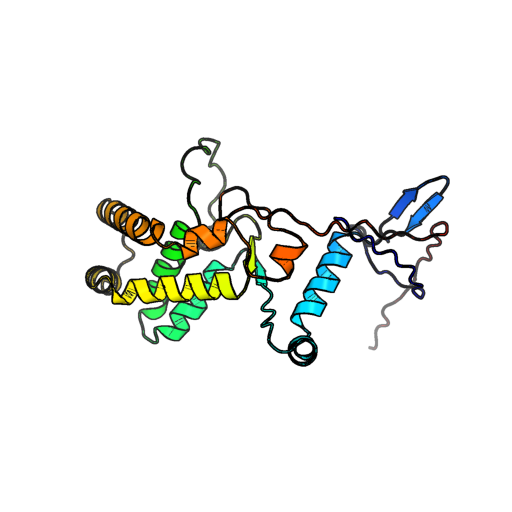G A 1 79 ? -2.725 4.416 21.108 1.00 89.44 79 ARG A C 1
ATOM 633 O O . ARG A 1 79 ? -3.208 5.087 22.009 1.00 89.44 79 ARG A O 1
ATOM 640 N N . GLU A 1 80 ? -1.698 4.828 20.371 1.00 89.50 80 GLU A N 1
ATOM 641 C CA . GLU A 1 80 ? -1.036 6.122 20.565 1.00 89.50 80 GLU A CA 1
ATOM 642 C C . GLU A 1 80 ? -2.026 7.281 20.422 1.00 89.50 80 GLU A C 1
ATOM 644 O O . GLU A 1 80 ? -2.052 8.170 21.269 1.00 89.50 80 GLU A O 1
ATOM 649 N N . ARG A 1 81 ? -2.905 7.232 19.413 1.00 89.56 81 ARG A N 1
ATOM 650 C CA . ARG A 1 81 ? -3.964 8.236 19.232 1.00 89.56 81 ARG A CA 1
ATOM 651 C C . ARG A 1 81 ? -4.975 8.246 20.379 1.00 89.56 81 ARG A C 1
ATOM 653 O O . ARG A 1 81 ? -5.324 9.315 20.861 1.00 89.56 81 ARG A O 1
ATOM 660 N N . ILE A 1 82 ? -5.413 7.079 20.858 1.00 87.06 82 ILE A N 1
ATOM 661 C CA . ILE A 1 82 ? -6.326 6.993 22.013 1.00 87.06 82 ILE A CA 1
ATOM 662 C C . ILE A 1 82 ? -5.663 7.558 23.276 1.00 87.06 82 ILE A C 1
ATOM 664 O O . ILE A 1 82 ? -6.308 8.267 24.043 1.00 87.06 82 ILE A O 1
ATOM 668 N N . ALA A 1 83 ? -4.382 7.253 23.500 1.00 87.25 83 ALA A N 1
ATOM 669 C CA . ALA A 1 83 ? -3.641 7.743 24.659 1.00 87.25 83 ALA A CA 1
ATOM 670 C C . ALA A 1 83 ? -3.516 9.274 24.651 1.00 87.25 83 ALA A C 1
ATOM 672 O O . ALA A 1 83 ? -3.658 9.895 25.701 1.00 87.25 83 ALA A O 1
ATOM 673 N N . GLN A 1 84 ? -3.310 9.874 23.472 1.00 87.12 84 GLN A N 1
ATOM 674 C CA . GLN A 1 84 ? -3.292 11.330 23.297 1.00 87.12 84 GLN A CA 1
ATOM 675 C C . GLN A 1 84 ? -4.645 11.982 23.614 1.00 87.12 84 GLN A C 1
ATOM 677 O O . GLN A 1 84 ? -4.668 13.082 24.153 1.00 87.12 84 GLN A O 1
ATOM 682 N N . GLU A 1 85 ? -5.764 11.320 23.308 1.00 84.38 85 GLU A N 1
ATOM 683 C CA . GLU A 1 85 ? -7.102 11.861 23.588 1.00 84.38 85 GLU A CA 1
ATOM 684 C C . GLU A 1 85 ? -7.552 11.695 25.050 1.00 84.38 85 GLU A C 1
ATOM 686 O O . GLU A 1 85 ? -8.338 12.502 25.541 1.00 84.38 85 GLU A O 1
ATOM 691 N N . LEU A 1 86 ? -7.085 10.659 25.757 1.00 79.44 86 LEU A N 1
ATOM 692 C CA . LEU A 1 86 ? -7.535 10.337 27.121 1.00 79.44 86 LEU A CA 1
ATOM 693 C C . LEU A 1 86 ? -6.861 11.143 28.243 1.00 79.44 86 LEU A C 1
ATOM 695 O O . LEU A 1 86 ? -7.349 11.058 29.367 1.00 79.44 86 LEU A O 1
ATOM 699 N N . ASP A 1 87 ? -5.757 11.835 27.947 1.00 70.12 87 ASP A N 1
ATOM 700 C CA . ASP A 1 87 ? -4.924 12.679 28.828 1.00 70.12 87 ASP A CA 1
ATOM 701 C C . ASP A 1 87 ? -4.999 12.352 30.343 1.00 70.12 87 ASP A C 1
ATOM 703 O O . ASP A 1 87 ? -5.888 12.799 31.073 1.00 70.12 87 ASP A O 1
ATOM 707 N N . GLY A 1 88 ? -4.061 11.532 30.841 1.00 74.06 88 GLY A N 1
ATOM 708 C CA . GLY A 1 88 ? -3.998 11.151 32.258 1.00 74.06 88 GLY A CA 1
ATOM 709 C C . GLY A 1 88 ? -2.970 10.056 32.595 1.00 74.06 88 GLY A C 1
ATOM 710 O O . GLY A 1 88 ? -2.438 9.405 31.695 1.00 74.06 88 GLY A O 1
ATOM 711 N N . PRO A 1 89 ? -2.698 9.802 33.893 1.00 70.62 89 PRO A N 1
ATOM 712 C CA . PRO A 1 89 ? -1.663 8.858 34.336 1.00 70.62 89 PRO A CA 1
ATOM 713 C C . PRO A 1 89 ? -1.926 7.402 33.909 1.00 70.62 89 PRO A C 1
ATOM 715 O O . PRO A 1 89 ? -0.979 6.675 33.626 1.00 70.62 89 PRO A O 1
ATOM 718 N N . ASP A 1 90 ? -3.196 7.004 33.764 1.00 76.56 90 ASP A N 1
ATOM 719 C CA . ASP A 1 90 ? -3.583 5.659 33.302 1.00 76.56 90 ASP A CA 1
ATOM 720 C C . ASP A 1 90 ? -3.849 5.592 31.783 1.00 76.56 90 ASP A C 1
ATOM 722 O O . ASP A 1 90 ? -4.342 4.578 31.279 1.00 76.56 90 ASP A O 1
ATOM 726 N N . ALA A 1 91 ? -3.622 6.678 31.031 1.00 77.94 91 ALA A N 1
ATOM 727 C CA . ALA A 1 91 ? -4.058 6.779 29.634 1.00 77.94 91 ALA A CA 1
ATOM 728 C C . ALA A 1 91 ? -3.456 5.676 28.751 1.00 77.94 91 ALA A C 1
ATOM 730 O O . ALA A 1 91 ? -4.152 5.120 27.903 1.00 77.94 91 ALA A O 1
ATOM 731 N N . ASN A 1 92 ? -2.201 5.294 29.003 1.00 80.19 92 ASN A N 1
ATOM 732 C CA . ASN A 1 92 ? -1.512 4.249 28.246 1.00 80.19 92 ASN A CA 1
ATOM 733 C C . ASN A 1 92 ? -2.127 2.858 28.452 1.00 80.19 92 ASN A C 1
ATOM 735 O O . ASN A 1 92 ? -2.362 2.140 27.479 1.00 80.19 92 ASN A O 1
ATOM 739 N N . GLU A 1 93 ? -2.435 2.479 29.696 1.00 79.12 93 GLU A N 1
ATOM 740 C CA . GLU A 1 93 ? -3.060 1.184 29.994 1.00 79.12 93 GLU A CA 1
ATOM 741 C C . GLU A 1 93 ? -4.472 1.114 29.405 1.00 79.12 93 GLU A C 1
ATOM 743 O O . GLU A 1 93 ? -4.859 0.124 28.776 1.00 79.12 93 GLU A O 1
ATOM 748 N N . LYS A 1 94 ? -5.229 2.211 29.522 1.00 76.56 94 LYS A N 1
ATOM 749 C CA . LYS A 1 94 ? -6.579 2.303 28.961 1.00 76.56 94 LYS A CA 1
ATOM 750 C C . LYS A 1 94 ? -6.550 2.222 27.440 1.00 76.56 94 LYS A C 1
ATOM 752 O O . LYS A 1 94 ? -7.261 1.402 26.856 1.00 76.56 94 LYS A O 1
ATOM 757 N N . ALA A 1 95 ? -5.664 2.976 26.798 1.00 82.75 95 ALA A N 1
ATOM 758 C CA . ALA A 1 95 ? -5.470 2.931 25.356 1.00 82.75 95 ALA A CA 1
ATOM 759 C C . ALA A 1 95 ? -5.074 1.533 24.860 1.00 82.75 95 ALA A C 1
ATOM 761 O O . ALA A 1 95 ? -5.578 1.086 23.829 1.00 82.75 95 ALA A O 1
ATOM 762 N N . GLN A 1 96 ? -4.229 0.813 25.606 1.00 82.44 96 GLN A N 1
ATOM 763 C CA . GLN A 1 96 ? -3.826 -0.555 25.275 1.00 82.44 96 GLN A CA 1
ATOM 764 C C . GLN A 1 96 ? -5.035 -1.499 25.218 1.00 82.44 96 GLN A C 1
ATOM 766 O O . GLN A 1 96 ? -5.211 -2.241 24.247 1.00 82.44 96 GLN A O 1
ATOM 771 N N . THR A 1 97 ? -5.904 -1.462 26.231 1.00 78.06 97 THR A N 1
ATOM 772 C CA . THR A 1 97 ? -7.098 -2.324 26.264 1.00 78.06 97 THR A CA 1
ATOM 773 C C . THR A 1 97 ? -8.082 -2.008 25.136 1.00 78.06 97 THR A C 1
ATOM 775 O O . THR A 1 97 ? -8.636 -2.930 24.529 1.00 78.06 97 THR A O 1
ATOM 778 N N . LEU A 1 98 ? -8.255 -0.726 24.807 1.00 78.06 98 LEU A N 1
ATOM 779 C CA . LEU A 1 98 ? -9.158 -0.257 23.758 1.00 78.06 98 LEU A CA 1
ATOM 780 C C . LEU A 1 98 ? -8.638 -0.592 22.360 1.00 78.06 98 LEU A C 1
ATOM 782 O O . LEU A 1 98 ? -9.392 -1.097 21.528 1.00 78.06 98 LEU A O 1
ATOM 786 N N . ALA A 1 99 ? -7.341 -0.412 22.110 1.00 81.94 99 ALA A N 1
ATOM 787 C CA . ALA A 1 99 ? -6.712 -0.834 20.862 1.00 81.94 99 ALA A CA 1
ATOM 788 C C . ALA A 1 99 ? -6.823 -2.355 20.667 1.00 81.94 99 ALA A C 1
ATOM 790 O O . ALA A 1 99 ? -7.133 -2.833 19.573 1.00 81.94 99 ALA A O 1
ATOM 791 N N . GLN A 1 100 ? -6.665 -3.128 21.746 1.00 79.69 100 GLN A N 1
ATOM 792 C CA . GLN A 1 100 ? -6.859 -4.574 21.717 1.00 79.69 100 GLN A CA 1
ATOM 793 C C . GLN A 1 100 ? -8.325 -4.958 21.458 1.00 79.69 100 GLN A C 1
ATOM 795 O O . GLN A 1 100 ? -8.587 -5.955 20.775 1.00 79.69 100 GLN A O 1
ATOM 800 N N . ALA A 1 101 ? -9.290 -4.199 21.984 1.00 74.56 101 ALA A N 1
ATOM 801 C CA . ALA A 1 101 ? -10.707 -4.377 21.682 1.00 74.56 101 ALA A CA 1
ATOM 80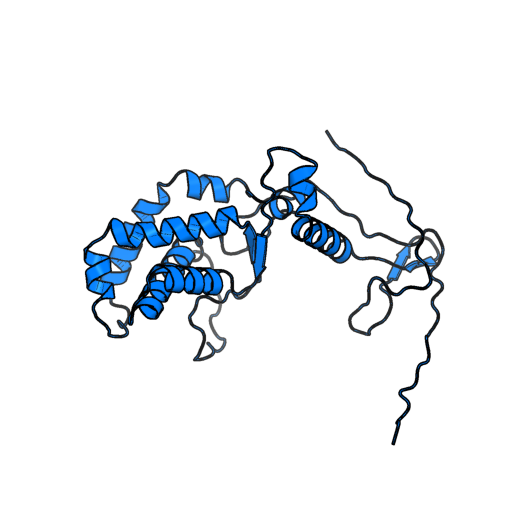2 C C . ALA A 1 101 ? -11.003 -4.075 20.204 1.00 74.56 101 ALA A C 1
ATOM 804 O O . ALA A 1 101 ? -11.608 -4.912 19.533 1.00 74.56 101 ALA A O 1
ATOM 805 N N . ALA A 1 102 ? -10.490 -2.964 19.665 1.00 78.25 102 ALA A N 1
ATOM 806 C CA . ALA A 1 102 ? -10.610 -2.605 18.251 1.00 78.25 102 ALA A CA 1
ATOM 807 C C . ALA A 1 102 ? -10.024 -3.689 17.328 1.00 78.25 102 ALA A C 1
ATOM 809 O O . ALA A 1 102 ? -10.664 -4.086 16.354 1.00 78.25 102 ALA A O 1
ATOM 810 N N . LEU A 1 103 ? -8.859 -4.246 17.676 1.00 81.31 103 LEU A N 1
ATOM 811 C CA . LEU A 1 103 ? -8.251 -5.377 16.968 1.00 81.31 103 LEU A CA 1
ATOM 812 C C . LEU A 1 103 ? -9.159 -6.619 16.972 1.00 81.31 103 LEU A C 1
ATOM 814 O O . LEU A 1 103 ? -9.369 -7.246 15.936 1.00 81.31 103 LEU A O 1
ATOM 818 N N . ASN A 1 104 ? -9.747 -6.962 18.120 1.00 76.44 104 ASN A N 1
ATOM 819 C CA . ASN A 1 104 ? -10.649 -8.113 18.241 1.00 76.44 104 ASN A CA 1
ATOM 820 C C . ASN A 1 104 ? -11.979 -7.928 17.493 1.00 76.44 104 ASN A C 1
ATOM 822 O O . ASN A 1 104 ? -12.577 -8.910 17.058 1.00 76.44 104 ASN A O 1
ATOM 826 N N . VAL A 1 105 ? -12.459 -6.690 17.368 1.00 74.75 105 VAL A N 1
ATOM 827 C CA . VAL A 1 105 ? -13.647 -6.349 16.569 1.00 74.75 105 VAL A CA 1
ATOM 828 C C . VAL A 1 105 ? -13.330 -6.447 15.084 1.00 74.75 105 VAL A C 1
ATOM 830 O O . VAL A 1 105 ? -14.136 -6.956 14.299 1.00 74.75 105 VAL A O 1
ATOM 833 N N . ALA A 1 106 ? -12.139 -5.990 14.706 1.00 74.69 106 ALA A N 1
ATOM 834 C CA . ALA A 1 106 ? -11.688 -6.046 13.336 1.00 74.69 106 ALA A CA 1
ATOM 835 C C . ALA A 1 106 ? -11.425 -7.495 12.882 1.00 74.69 106 ALA A C 1
ATOM 837 O O . ALA A 1 106 ? -11.700 -7.771 11.722 1.00 74.69 106 ALA A O 1
ATOM 838 N N . ILE A 1 107 ? -11.027 -8.409 13.790 1.00 73.00 107 ILE A N 1
ATOM 839 C CA . ILE A 1 107 ? -10.875 -9.866 13.569 1.00 73.00 107 ILE A CA 1
ATOM 840 C C . ILE A 1 107 ? -12.183 -10.635 13.830 1.00 73.00 107 ILE A C 1
ATOM 842 O O . ILE A 1 107 ? -12.531 -10.991 14.959 1.00 73.00 107 ILE A O 1
ATOM 846 N N . THR A 1 108 ? -12.919 -10.997 12.780 1.00 59.59 108 THR A N 1
ATOM 847 C CA . THR A 1 108 ? -14.223 -11.667 12.955 1.00 59.59 108 THR A CA 1
ATOM 848 C C . THR A 1 108 ? -14.146 -13.175 13.177 1.00 59.59 108 THR A C 1
ATOM 8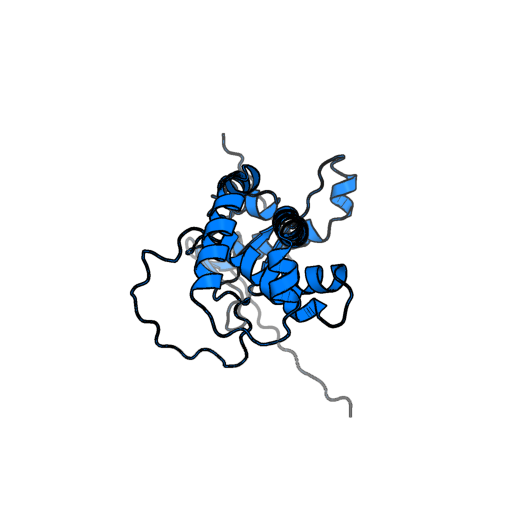50 O O . THR A 1 108 ? -14.973 -13.707 13.923 1.00 59.59 108 THR A O 1
ATOM 853 N N . LYS A 1 109 ? -13.188 -13.881 12.559 1.00 50.94 109 LYS A N 1
ATOM 854 C CA . LYS A 1 109 ? -13.265 -15.347 12.388 1.00 50.94 109 LYS A CA 1
ATOM 855 C C . LYS A 1 109 ? -11.950 -16.129 12.517 1.00 50.94 109 LYS A C 1
ATOM 857 O O . LYS A 1 109 ? -11.908 -17.290 12.135 1.00 50.94 109 LYS A O 1
ATOM 862 N N . ALA A 1 110 ? -10.909 -15.602 13.157 1.00 42.19 110 ALA A N 1
ATOM 863 C CA . ALA A 1 110 ? -9.650 -16.352 13.305 1.00 42.19 110 ALA A CA 1
ATOM 864 C C . ALA A 1 110 ? -9.713 -17.603 14.224 1.00 42.19 110 ALA A C 1
ATOM 866 O O . ALA A 1 110 ? -8.713 -18.295 14.378 1.00 42.19 110 ALA A O 1
ATOM 867 N N . LYS A 1 111 ? -10.856 -17.918 14.858 1.00 36.09 111 LYS A N 1
ATOM 868 C CA . LYS A 1 111 ? -10.937 -18.978 15.884 1.00 36.09 111 LYS A CA 1
ATOM 869 C C . LYS A 1 111 ? -11.367 -20.374 15.419 1.00 36.09 111 LYS A C 1
ATOM 871 O O . LYS A 1 111 ? -11.370 -21.259 16.270 1.00 36.09 111 LYS A O 1
ATOM 876 N N . LYS A 1 112 ? -11.737 -20.612 14.152 1.00 32.03 112 LYS A N 1
ATOM 877 C CA . LYS A 1 112 ? -12.199 -21.959 13.743 1.00 32.03 112 LYS A CA 1
ATOM 878 C C . LYS A 1 112 ? -11.197 -22.816 12.965 1.00 32.03 112 LYS A C 1
ATOM 880 O O . LYS A 1 112 ? -11.254 -24.026 13.150 1.00 32.03 112 LYS A O 1
ATOM 885 N N . ASP A 1 113 ? -10.238 -22.231 12.243 1.00 29.91 113 ASP A N 1
ATOM 886 C CA . ASP A 1 113 ? -9.468 -23.022 11.262 1.00 29.91 113 ASP A CA 1
ATOM 887 C C . ASP A 1 113 ? -7.956 -23.152 11.524 1.00 29.91 113 ASP A C 1
ATOM 889 O O . ASP A 1 113 ? -7.306 -23.956 10.867 1.00 29.91 113 ASP A O 1
ATOM 893 N N . ASN A 1 114 ? -7.383 -22.487 12.535 1.00 30.41 114 ASN A N 1
ATOM 894 C CA . ASN A 1 114 ? -5.969 -22.685 12.895 1.00 30.41 114 ASN A CA 1
ATOM 895 C C . ASN A 1 114 ? -5.818 -23.509 14.180 1.00 30.41 114 ASN A C 1
ATOM 897 O O . ASN A 1 114 ? -5.530 -22.991 15.255 1.00 30.41 114 ASN A O 1
ATOM 901 N N . LYS A 1 115 ? -5.994 -24.827 14.037 1.00 29.11 115 LYS A N 1
ATOM 902 C CA . LYS A 1 115 ? -5.433 -25.858 14.932 1.00 29.11 115 LYS A CA 1
ATOM 903 C C . LYS A 1 115 ? -4.120 -26.427 14.357 1.00 29.11 115 LYS A C 1
ATOM 905 O O . LYS A 1 115 ? -3.851 -27.616 14.479 1.00 29.11 115 LYS A O 1
ATOM 910 N N . GLY A 1 116 ? -3.324 -25.581 13.704 1.00 26.44 116 GLY A N 1
ATOM 911 C CA . GLY A 1 116 ? -2.017 -25.935 13.154 1.00 26.44 116 GLY A CA 1
ATOM 912 C C . GLY A 1 116 ? -0.907 -25.187 13.883 1.00 26.44 116 GLY A C 1
ATOM 913 O O . GLY A 1 116 ? -0.749 -23.993 13.666 1.00 26.44 116 GLY A O 1
ATOM 914 N N . GLU A 1 117 ? -0.214 -25.912 14.761 1.00 27.77 117 GLU A N 1
ATOM 915 C CA . GLU A 1 117 ? 1.173 -25.696 15.208 1.00 27.77 117 GLU A CA 1
ATOM 916 C C . GLU A 1 117 ? 1.579 -24.259 15.598 1.00 27.77 117 GLU A C 1
ATOM 918 O O . GLU A 1 117 ? 2.351 -23.585 14.923 1.00 27.77 117 GLU A O 1
ATOM 923 N N . ASP A 1 118 ? 1.117 -23.826 16.776 1.00 34.44 118 ASP A N 1
ATOM 924 C CA . ASP A 1 118 ? 1.752 -22.754 17.555 1.00 34.44 118 ASP A CA 1
ATOM 925 C C . ASP A 1 118 ? 2.999 -23.325 18.258 1.00 34.44 118 ASP A C 1
ATOM 927 O O . ASP A 1 118 ? 2.949 -23.756 19.408 1.00 34.44 118 ASP A O 1
ATOM 931 N N . ASN A 1 119 ? 4.125 -23.352 17.552 1.00 32.16 119 ASN A N 1
ATOM 932 C CA . ASN A 1 119 ? 5.452 -23.480 18.149 1.00 32.16 119 ASN A CA 1
ATOM 933 C C . ASN A 1 119 ? 6.378 -22.492 17.448 1.00 32.16 119 ASN A C 1
ATOM 935 O O . ASN A 1 119 ? 7.158 -22.884 16.596 1.00 32.16 119 ASN A O 1
ATOM 939 N N . ASP A 1 120 ? 6.286 -21.211 17.802 1.00 37.59 120 ASP A N 1
ATOM 940 C CA . ASP A 1 120 ? 7.430 -20.315 17.658 1.00 37.59 120 ASP A CA 1
ATOM 941 C C . ASP A 1 120 ? 7.343 -19.139 18.630 1.00 37.59 120 ASP A C 1
ATOM 943 O O . ASP A 1 120 ? 6.271 -18.622 18.951 1.00 37.59 120 ASP A O 1
ATOM 947 N N . LYS A 1 121 ? 8.513 -18.800 19.168 1.00 34.84 121 LYS A N 1
ATOM 948 C CA . LYS A 1 121 ? 8.755 -17.910 20.307 1.00 34.84 121 LYS A CA 1
ATOM 949 C C . LYS A 1 121 ? 7.947 -16.611 20.203 1.00 34.84 121 LYS A C 1
ATOM 951 O O . LYS A 1 121 ? 8.182 -15.799 19.317 1.00 34.84 121 LYS A O 1
ATOM 956 N N . LYS A 1 122 ? 7.046 -16.382 21.165 1.00 37.84 122 LYS A N 1
ATOM 957 C CA . LYS A 1 122 ? 6.607 -15.022 21.492 1.00 37.84 122 LYS A CA 1
ATOM 958 C C . LYS A 1 122 ? 7.827 -14.263 21.999 1.00 37.84 122 LYS A C 1
ATOM 960 O O . LYS A 1 122 ? 8.385 -14.650 23.030 1.00 37.84 122 LYS A O 1
ATOM 965 N N . ASP A 1 123 ? 8.230 -13.213 21.294 1.00 40.25 123 ASP A N 1
ATOM 966 C CA . ASP A 1 123 ? 9.092 -12.197 21.887 1.00 40.25 123 ASP A CA 1
ATOM 967 C C . ASP A 1 123 ? 8.392 -11.674 23.148 1.00 40.25 123 ASP A C 1
ATOM 969 O O . ASP A 1 123 ? 7.187 -11.414 23.147 1.00 40.25 123 ASP A O 1
ATOM 973 N N . LYS A 1 124 ? 9.130 -11.610 24.260 1.00 41.56 124 LYS A N 1
ATOM 974 C CA . LYS A 1 124 ? 8.579 -11.275 25.584 1.00 41.56 124 LYS A CA 1
ATOM 975 C C . LYS A 1 124 ? 8.074 -9.827 25.692 1.00 41.56 124 LYS A C 1
ATOM 977 O O . LYS A 1 124 ? 7.391 -9.532 26.667 1.00 41.56 124 LYS A O 1
ATOM 982 N N . ASP A 1 125 ? 8.339 -9.003 24.678 1.00 48.56 125 ASP A N 1
ATOM 983 C CA . ASP A 1 125 ? 8.030 -7.569 24.633 1.00 48.56 125 ASP A CA 1
ATOM 984 C C . ASP A 1 125 ? 6.951 -7.205 23.587 1.00 48.56 125 ASP A C 1
ATOM 986 O O . ASP A 1 125 ? 6.750 -6.029 23.295 1.00 48.56 125 ASP A O 1
ATOM 990 N N . ASP A 1 126 ? 6.260 -8.183 22.980 1.00 58.47 126 ASP A N 1
ATOM 991 C CA . ASP A 1 126 ? 5.179 -7.883 22.029 1.00 58.47 126 ASP A CA 1
ATOM 992 C C . ASP A 1 126 ? 3.853 -7.618 22.761 1.00 58.47 126 ASP A C 1
ATOM 994 O O . ASP A 1 126 ? 3.196 -8.532 23.270 1.00 58.47 126 ASP A O 1
ATOM 998 N N . ASP A 1 127 ? 3.437 -6.350 22.745 1.00 64.44 127 ASP A N 1
ATOM 999 C CA . ASP A 1 127 ? 2.161 -5.826 23.249 1.00 64.44 127 ASP A CA 1
ATOM 1000 C C . ASP A 1 127 ? 0.916 -6.471 22.588 1.00 64.44 127 ASP A C 1
ATOM 1002 O O . ASP A 1 127 ? -0.222 -6.175 22.964 1.00 64.44 127 ASP A O 1
ATOM 1006 N N . GLY A 1 128 ? 1.095 -7.338 21.582 1.00 77.31 128 GLY A N 1
ATOM 1007 C CA . GLY A 1 128 ? 0.030 -8.087 20.903 1.00 77.31 128 GLY A CA 1
ATOM 1008 C C . GLY A 1 128 ? -0.749 -7.265 19.871 1.00 77.31 128 GLY A C 1
ATOM 1009 O O . GLY A 1 128 ? -1.697 -7.766 19.259 1.00 77.31 128 GLY A O 1
ATOM 1010 N N . LEU A 1 129 ? -0.350 -6.007 19.662 1.00 81.75 129 LEU A N 1
ATOM 1011 C CA . LEU A 1 129 ? -0.930 -5.087 18.679 1.00 81.75 129 LEU A CA 1
ATOM 1012 C C . LEU A 1 129 ? -0.211 -5.151 17.322 1.00 81.75 129 LEU A C 1
ATOM 1014 O O . LEU A 1 129 ? -0.791 -4.755 16.301 1.00 81.75 129 LEU A O 1
ATOM 1018 N N . VAL A 1 130 ? 1.016 -5.683 17.283 1.00 86.38 130 VAL A N 1
ATOM 1019 C CA . VAL A 1 130 ? 1.793 -5.860 16.053 1.00 86.38 130 VAL A CA 1
ATOM 1020 C C . VAL A 1 130 ? 1.302 -7.082 15.288 1.00 86.38 130 VAL A C 1
ATOM 1022 O O . VAL A 1 130 ? 1.227 -8.196 15.795 1.00 86.38 130 VAL A O 1
ATOM 1025 N N . GLN A 1 131 ? 0.973 -6.883 14.016 1.00 84.75 131 GLN A N 1
ATOM 1026 C CA . GLN A 1 131 ? 0.473 -7.953 13.159 1.00 84.75 131 GLN A CA 1
ATOM 1027 C C . GLN A 1 131 ? 1.615 -8.689 12.454 1.00 84.75 131 GLN A C 1
ATOM 1029 O O . GLN A 1 131 ? 2.575 -8.073 11.987 1.00 84.75 131 GLN A O 1
ATOM 1034 N N . LYS A 1 132 ? 1.474 -10.012 12.282 1.00 84.69 132 LYS A N 1
ATOM 1035 C CA . LYS A 1 132 ? 2.440 -10.840 11.527 1.00 84.69 132 LYS A CA 1
ATOM 1036 C C . LYS A 1 132 ? 2.603 -10.365 10.076 1.00 84.69 132 LYS A C 1
ATOM 1038 O O . LYS A 1 132 ? 3.694 -10.431 9.517 1.00 84.69 132 LYS A O 1
ATOM 1043 N N . GLN A 1 133 ? 1.529 -9.850 9.477 1.00 84.94 133 GLN A N 1
ATOM 1044 C CA . GLN A 1 133 ? 1.502 -9.334 8.110 1.00 84.94 133 GLN A CA 1
ATOM 1045 C C . GLN A 1 133 ? 1.216 -7.830 8.103 1.00 84.94 133 GLN A C 1
ATOM 1047 O O . GLN A 1 133 ? 0.441 -7.334 8.918 1.00 84.94 133 GLN A O 1
ATOM 1052 N N . ALA A 1 134 ? 1.819 -7.095 7.163 1.00 87.62 134 ALA A N 1
ATOM 1053 C CA . ALA A 1 134 ? 1.453 -5.703 6.927 1.00 87.62 134 ALA A CA 1
ATOM 1054 C C . ALA A 1 134 ? 0.045 -5.628 6.328 1.00 87.62 134 ALA A C 1
ATOM 1056 O O . ALA A 1 134 ? -0.225 -6.215 5.278 1.00 87.62 134 ALA A O 1
ATOM 1057 N N . ILE A 1 135 ? -0.833 -4.876 6.980 1.00 87.81 135 ILE A N 1
ATOM 1058 C CA . ILE A 1 135 ? -2.219 -4.680 6.554 1.00 87.81 135 ILE A CA 1
ATOM 1059 C C . ILE A 1 135 ? -2.337 -3.272 5.993 1.00 87.81 135 ILE A C 1
ATOM 1061 O O . ILE A 1 135 ? -1.574 -2.388 6.377 1.00 87.81 135 ILE A O 1
ATOM 1065 N N . TYR A 1 136 ? -3.250 -3.077 5.046 1.00 88.69 136 TYR A N 1
ATOM 1066 C CA . TYR A 1 136 ? -3.607 -1.750 4.566 1.00 88.69 136 TYR A CA 1
ATOM 1067 C C . TYR A 1 136 ? -4.991 -1.360 5.098 1.00 88.69 136 TYR A C 1
ATOM 1069 O O . TYR A 1 136 ? -5.970 -2.034 4.775 1.00 88.69 136 TYR A O 1
ATOM 1077 N N . LEU A 1 137 ? -5.067 -0.288 5.888 1.00 88.19 137 LEU A N 1
ATOM 1078 C CA . LEU A 1 137 ? -6.325 0.340 6.302 1.00 88.19 137 LEU A CA 1
ATOM 1079 C C . LEU A 1 137 ? -6.318 1.807 5.878 1.00 88.19 137 LEU A C 1
ATOM 1081 O O . LEU A 1 137 ? -5.341 2.525 6.098 1.00 88.19 137 LEU A O 1
ATOM 1085 N N . SER A 1 138 ? -7.406 2.245 5.261 1.00 87.19 138 SER A N 1
ATOM 1086 C CA . SER A 1 138 ? -7.601 3.636 4.860 1.00 87.19 138 SER A CA 1
ATOM 1087 C C . SER A 1 138 ? -7.787 4.521 6.092 1.00 87.19 138 SER A C 1
ATOM 1089 O O . SER A 1 138 ? -8.344 4.066 7.090 1.00 87.19 138 SER A O 1
ATOM 1091 N N . LYS A 1 139 ? -7.358 5.787 6.038 1.00 85.44 139 LYS A N 1
ATOM 1092 C CA . LYS A 1 139 ? -7.517 6.743 7.149 1.00 85.44 139 LYS A CA 1
ATOM 1093 C C . LYS A 1 139 ? -8.957 6.769 7.700 1.00 85.44 139 LYS A C 1
ATOM 1095 O O . LYS A 1 139 ? -9.091 6.572 8.903 1.00 85.44 139 LYS A O 1
ATOM 1100 N N . PRO A 1 140 ? -10.032 6.824 6.878 1.00 85.62 140 PRO A N 1
ATOM 1101 C CA . PRO A 1 140 ? -11.400 6.797 7.403 1.00 85.62 140 PRO A CA 1
ATOM 1102 C C . PRO A 1 140 ? -11.760 5.506 8.150 1.00 85.62 140 PRO A C 1
ATOM 1104 O O . PRO A 1 140 ? -12.559 5.540 9.080 1.00 85.62 140 PRO A O 1
ATOM 1107 N N . GLU A 1 141 ? -11.187 4.364 7.754 1.00 86.31 141 GLU A N 1
ATOM 1108 C CA . GLU A 1 141 ? -11.394 3.089 8.453 1.00 86.31 141 GLU A CA 1
ATOM 1109 C C . GLU A 1 141 ? -10.691 3.113 9.817 1.00 86.31 141 GLU A C 1
ATOM 1111 O O . GLU A 1 141 ? -11.272 2.706 10.820 1.00 86.31 141 GLU A O 1
ATOM 1116 N N . VAL A 1 142 ? -9.462 3.639 9.871 1.00 88.56 142 VAL A N 1
ATOM 1117 C CA . VAL A 1 142 ? -8.704 3.807 11.120 1.00 88.56 142 VAL A CA 1
ATOM 1118 C C . VAL A 1 142 ? -9.400 4.793 12.057 1.00 88.56 142 VAL A C 1
ATOM 1120 O O . VAL A 1 142 ? -9.583 4.485 13.231 1.00 88.56 142 VAL A O 1
ATOM 1123 N N . ASP A 1 143 ? -9.846 5.939 11.546 1.00 88.19 143 ASP A N 1
ATOM 1124 C CA . ASP A 1 143 ? -10.535 6.964 12.333 1.00 88.19 143 ASP A CA 1
ATOM 1125 C C . ASP A 1 143 ? -11.892 6.465 12.838 1.00 88.19 143 ASP A C 1
ATOM 1127 O O . ASP A 1 143 ? -12.313 6.792 13.947 1.00 88.19 143 ASP A O 1
ATOM 1131 N N . TYR A 1 144 ? -12.588 5.642 12.053 1.00 86.50 144 TYR A N 1
ATOM 1132 C CA . TYR A 1 144 ? -13.810 5.000 12.514 1.00 86.50 144 TYR A CA 1
ATOM 1133 C C . TYR A 1 144 ? -13.521 3.969 13.617 1.00 86.50 144 TYR A C 1
ATOM 1135 O O . TYR A 1 144 ? -14.217 3.975 14.630 1.00 86.50 144 TYR A O 1
ATOM 1143 N N . LEU A 1 145 ? -12.477 3.139 13.485 1.00 85.94 145 LEU A N 1
ATOM 1144 C CA . LEU A 1 145 ? -12.051 2.226 14.557 1.00 85.94 145 LEU A CA 1
ATOM 1145 C C . LEU A 1 145 ? -11.651 2.983 15.833 1.00 85.94 145 LEU A C 1
ATOM 1147 O O . LEU A 1 145 ? -11.962 2.522 16.928 1.00 85.94 145 LEU A O 1
ATOM 1151 N N . LEU A 1 146 ? -11.014 4.148 15.695 1.00 87.38 146 LEU A N 1
ATOM 1152 C CA . LEU A 1 146 ? -10.678 5.043 16.800 1.00 87.38 146 LEU A CA 1
ATOM 1153 C C . LEU A 1 146 ? -11.941 5.572 17.494 1.00 87.38 146 LEU A C 1
ATOM 1155 O O . LEU A 1 146 ? -12.113 5.374 18.693 1.00 87.38 146 LEU A O 1
ATOM 1159 N N . LYS A 1 147 ? -12.871 6.171 16.739 1.00 85.88 147 LYS A N 1
ATOM 1160 C CA . LYS A 1 147 ? -14.157 6.667 17.268 1.00 85.88 147 LYS A CA 1
ATOM 1161 C C . LYS A 1 147 ? -14.946 5.572 17.968 1.00 85.88 147 LYS A C 1
ATOM 1163 O O . LYS A 1 147 ? -15.550 5.797 19.011 1.00 85.88 147 LYS A O 1
ATOM 1168 N N . LEU A 1 148 ? -14.949 4.385 17.379 1.00 81.06 148 LEU A N 1
ATOM 1169 C CA . LEU A 1 148 ? -15.596 3.211 17.929 1.00 81.06 148 LEU A CA 1
ATOM 1170 C C . LEU A 1 148 ? -14.951 2.799 19.255 1.00 81.06 148 LEU A C 1
ATOM 1172 O O . LEU A 1 148 ? -15.686 2.534 20.199 1.00 81.06 148 LEU A O 1
ATOM 1176 N N . ALA A 1 149 ? -13.615 2.798 19.334 1.00 79.94 149 ALA A N 1
ATOM 1177 C CA . ALA A 1 149 ? -12.848 2.531 20.550 1.00 79.94 149 ALA A CA 1
ATOM 1178 C C . ALA A 1 149 ? -13.120 3.570 21.656 1.00 79.94 149 ALA A C 1
ATOM 1180 O O . ALA A 1 149 ? -13.254 3.213 22.822 1.00 79.94 149 ALA A O 1
ATOM 1181 N N . LEU A 1 150 ? -13.277 4.842 21.299 1.00 81.19 150 LEU A N 1
ATOM 1182 C CA . LEU A 1 150 ? -13.577 5.908 22.258 1.00 81.19 150 LEU A CA 1
ATOM 1183 C C . LEU A 1 150 ? -15.016 5.840 22.772 1.00 81.19 150 LEU A C 1
ATOM 1185 O O . LEU A 1 150 ? -15.238 5.932 23.974 1.00 81.19 150 LEU A O 1
ATOM 1189 N N . LYS A 1 151 ? -15.995 5.564 21.901 1.00 76.94 151 LYS A N 1
ATOM 1190 C CA . LYS A 1 151 ? -17.386 5.319 22.324 1.00 76.94 151 LYS A CA 1
ATOM 1191 C C . LYS A 1 151 ? -17.505 4.168 23.329 1.00 76.94 151 LYS A C 1
ATOM 1193 O O . LYS A 1 151 ? -18.411 4.183 24.159 1.00 76.94 151 LYS A O 1
ATOM 1198 N N . MET A 1 152 ? -16.585 3.196 23.303 1.00 68.38 152 MET A N 1
ATOM 1199 C CA . MET A 1 152 ? -16.556 2.107 24.295 1.00 68.38 152 MET A CA 1
ATOM 1200 C C . MET A 1 152 ? -16.368 2.626 25.728 1.00 68.38 152 MET A C 1
ATOM 1202 O O . MET A 1 152 ? -16.840 1.994 26.667 1.00 68.38 152 MET A O 1
ATOM 1206 N N . LEU A 1 153 ? -15.705 3.773 25.906 1.00 68.81 153 LEU A N 1
ATOM 1207 C CA . LEU A 1 153 ? -15.512 4.400 27.217 1.00 68.81 153 LEU A CA 1
ATOM 1208 C C . LEU A 1 153 ? -16.791 5.049 27.761 1.00 68.81 153 LEU A C 1
ATOM 1210 O O . LEU A 1 153 ? -16.943 5.159 28.978 1.00 68.81 153 LEU A O 1
ATOM 1214 N N . GLU A 1 154 ? -17.682 5.510 26.880 1.00 65.00 154 GLU A N 1
ATOM 1215 C CA . GLU A 1 154 ? -18.895 6.249 27.254 1.00 65.00 154 GLU A CA 1
ATOM 1216 C C . GLU A 1 154 ? -20.051 5.321 27.643 1.00 65.00 154 GLU A C 1
ATOM 1218 O O . GLU A 1 154 ? -20.802 5.622 28.570 1.00 65.00 154 GLU A O 1
ATOM 1223 N N . VAL A 1 155 ? -20.194 4.189 26.945 1.00 59.00 155 VAL A N 1
ATOM 1224 C CA . VAL A 1 155 ? -21.362 3.299 27.063 1.00 59.00 155 VAL A CA 1
ATOM 1225 C C . VAL A 1 155 ? -21.295 2.390 28.294 1.00 59.00 155 VAL A C 1
ATOM 1227 O O . VAL A 1 155 ? -22.336 2.003 28.822 1.00 59.00 155 VAL A O 1
ATOM 1230 N N . GLU A 1 156 ? -20.102 2.060 28.791 1.00 55.94 156 GLU A N 1
ATOM 1231 C CA . GLU A 1 156 ? -19.948 1.010 29.799 1.00 55.94 156 GLU A CA 1
ATOM 1232 C C . GLU A 1 156 ? -19.214 1.525 31.056 1.00 55.94 156 GLU A C 1
ATOM 1234 O O . GLU A 1 156 ? -17.982 1.481 31.144 1.00 55.94 156 GLU A O 1
ATOM 1239 N N . PRO A 1 157 ? -19.951 2.013 32.080 1.00 53.34 157 PRO A N 1
ATOM 1240 C CA . PRO A 1 157 ? -19.358 2.479 33.337 1.00 53.34 157 PRO A CA 1
ATOM 1241 C C . PRO A 1 157 ? -18.610 1.368 34.098 1.00 53.34 157 PRO A C 1
ATOM 1243 O O . PRO A 1 157 ? -17.744 1.667 34.922 1.00 53.34 157 PRO A O 1
ATOM 1246 N N . GLU A 1 158 ? -18.886 0.092 33.804 1.00 49.28 158 GLU A N 1
ATOM 1247 C CA . GLU A 1 158 ? -18.113 -1.046 34.316 1.00 49.28 158 GLU A CA 1
ATOM 1248 C C . GLU A 1 158 ? -16.738 -1.184 33.654 1.00 49.28 158 GLU A C 1
ATOM 1250 O O . GLU A 1 158 ? -15.776 -1.490 34.356 1.00 49.28 158 GLU A O 1
ATOM 1255 N N . LEU A 1 159 ? -16.592 -0.855 32.363 1.00 51.56 159 LEU A N 1
ATOM 1256 C CA . LEU A 1 159 ? -15.280 -0.784 31.711 1.00 51.56 159 LEU A CA 1
ATOM 1257 C C . LEU A 1 159 ? -14.439 0.314 32.361 1.00 51.56 159 LEU A C 1
ATOM 1259 O O . LEU A 1 159 ? -13.283 0.081 32.682 1.00 51.56 159 LEU A O 1
ATOM 1263 N N . LYS A 1 160 ? -15.043 1.472 32.663 1.00 48.50 160 LYS A N 1
ATOM 1264 C CA . LYS A 1 160 ? -14.407 2.574 33.410 1.00 48.50 160 LYS A CA 1
ATOM 1265 C C . LYS A 1 160 ? -13.915 2.130 34.799 1.00 48.50 160 LYS A C 1
ATOM 1267 O O . LYS A 1 160 ? -12.868 2.589 35.244 1.00 48.50 160 LYS A O 1
ATOM 1272 N N . LYS A 1 161 ? -14.637 1.201 35.442 1.00 42.28 161 LYS A N 1
ATOM 1273 C CA . LYS A 1 161 ? -14.288 0.557 36.724 1.00 42.28 161 LYS A CA 1
ATOM 1274 C C . LYS A 1 161 ? -13.166 -0.481 36.588 1.00 42.28 161 LYS A C 1
ATOM 1276 O O . LYS A 1 161 ? -12.237 -0.474 37.390 1.00 42.28 161 LYS A O 1
ATOM 1281 N N . ILE A 1 162 ? -13.221 -1.336 35.566 1.00 45.06 162 ILE A N 1
ATOM 1282 C CA . ILE A 1 162 ? -12.177 -2.325 35.242 1.00 45.06 162 ILE A CA 1
ATOM 1283 C C . ILE A 1 162 ? -10.871 -1.615 34.847 1.00 45.06 162 ILE A C 1
ATOM 1285 O O . ILE A 1 162 ? -9.797 -2.050 35.237 1.00 45.06 162 ILE A O 1
ATOM 1289 N N . LEU A 1 163 ? -10.973 -0.487 34.142 1.00 42.31 163 LEU A N 1
ATOM 1290 C CA . LEU A 1 163 ? -9.869 0.374 33.705 1.00 42.31 163 LEU A CA 1
ATOM 1291 C C . LEU A 1 163 ? -9.273 1.241 34.824 1.00 42.31 163 LEU A C 1
ATOM 1293 O O . LEU A 1 163 ? -8.193 1.788 34.642 1.00 42.3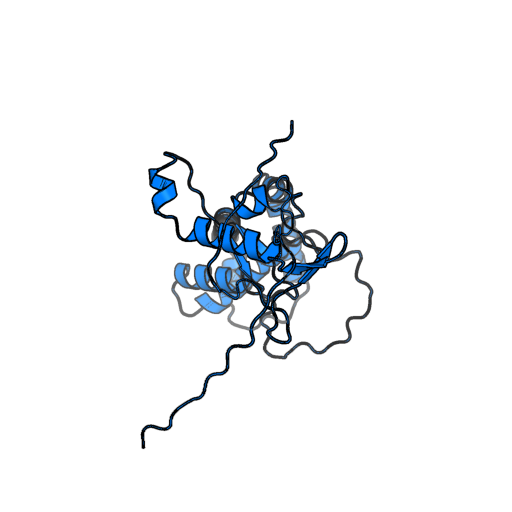1 163 LEU A O 1
ATOM 1297 N N . SER A 1 164 ? -9.978 1.420 35.947 1.00 40.88 164 SER A N 1
ATOM 1298 C CA . SER A 1 164 ? -9.471 2.127 37.137 1.00 40.88 164 SER A CA 1
ATOM 1299 C C . SER A 1 164 ? -8.751 1.216 38.136 1.00 40.88 164 SER A C 1
ATOM 1301 O O . SER A 1 164 ? -8.212 1.696 39.128 1.00 40.88 164 SER A O 1
ATOM 1303 N N . LEU A 1 165 ? -8.767 -0.099 37.900 1.00 36.56 165 LEU A N 1
ATOM 1304 C CA . LEU A 1 165 ? -8.037 -1.076 38.698 1.00 36.56 165 LEU A CA 1
ATOM 1305 C C . LEU A 1 165 ? -6.686 -1.319 38.019 1.00 36.56 165 LEU A C 1
ATOM 1307 O O . LEU A 1 165 ? -6.573 -2.129 37.104 1.00 36.56 165 LEU A O 1
ATOM 1311 N N . SER A 1 166 ? -5.685 -0.570 38.469 1.00 30.73 166 SER A N 1
ATOM 1312 C CA . SER A 1 166 ? -4.277 -0.598 38.066 1.00 30.73 166 SER A CA 1
ATOM 1313 C C . SER A 1 166 ? -3.557 -1.881 38.506 1.00 30.73 166 SER A C 1
ATOM 1315 O O . SER A 1 166 ? -2.574 -1.856 39.242 1.00 30.73 166 SER A O 1
ATOM 1317 N N . GLU A 1 167 ? -4.045 -3.038 38.063 1.00 27.20 167 GLU A N 1
ATOM 1318 C CA . GLU A 1 167 ? -3.271 -4.276 38.096 1.00 27.20 167 GLU A CA 1
ATOM 1319 C C . GLU A 1 167 ? -3.347 -4.984 36.740 1.00 27.20 167 GLU A C 1
ATOM 1321 O O . GLU A 1 167 ? -4.405 -4.999 36.105 1.00 27.20 167 GLU A O 1
ATOM 1326 N N . PRO A 1 168 ? -2.252 -5.623 36.284 1.00 32.62 168 PRO A N 1
ATOM 1327 C CA . PRO A 1 168 ? -2.244 -6.398 35.054 1.00 32.62 168 PRO A CA 1
ATOM 1328 C C . PRO A 1 168 ? -3.167 -7.605 35.243 1.00 32.62 168 PRO A C 1
ATOM 1330 O O . PRO A 1 168 ? -2.772 -8.646 35.777 1.00 32.62 168 PRO A O 1
ATOM 1333 N N . VAL A 1 169 ? -4.434 -7.456 34.848 1.00 37.38 169 VAL A N 1
ATOM 1334 C CA . VAL A 1 169 ? -5.465 -8.466 35.083 1.00 37.38 169 VAL A CA 1
ATOM 1335 C C . VAL A 1 169 ? -5.094 -9.736 34.320 1.00 37.38 169 VAL A C 1
ATOM 1337 O O . VAL A 1 169 ? -5.284 -9.852 33.105 1.00 37.38 169 VAL A O 1
ATOM 1340 N N . LYS A 1 170 ? -4.587 -10.729 35.060 1.00 34.91 170 LYS A N 1
ATOM 1341 C CA . LYS A 1 170 ? -4.520 -12.126 34.623 1.00 34.91 170 LYS A CA 1
ATOM 1342 C C . LYS A 1 170 ? -5.896 -12.502 34.082 1.00 34.91 170 LYS A C 1
ATOM 1344 O O . LYS A 1 170 ? -6.890 -12.370 34.791 1.00 34.91 170 LYS A O 1
ATOM 1349 N N . GLN A 1 171 ? -5.935 -12.931 32.820 1.00 36.56 171 GLN A N 1
ATOM 1350 C CA . GLN A 1 171 ? -7.137 -13.275 32.055 1.00 36.56 171 GLN A CA 1
ATOM 1351 C C . GLN A 1 171 ? -8.138 -14.103 32.879 1.00 36.56 171 GLN A C 1
ATOM 1353 O O . GLN A 1 171 ? -8.058 -15.329 32.911 1.00 36.56 171 GLN A O 1
ATOM 1358 N N . SER A 1 172 ? -9.104 -13.446 33.517 1.00 32.22 172 SER A N 1
ATOM 1359 C CA . SER A 1 172 ? -10.204 -14.118 34.200 1.00 32.22 172 SER A CA 1
ATOM 1360 C C . SER A 1 172 ? -11.334 -14.388 33.203 1.00 32.22 172 SER A C 1
ATOM 1362 O O . SER A 1 172 ? -11.573 -13.622 32.264 1.00 32.22 172 SER A O 1
ATOM 1364 N N . ASP A 1 173 ? -12.054 -15.496 33.383 1.00 38.47 173 ASP A N 1
ATOM 1365 C CA . ASP A 1 173 ? -13.129 -15.927 32.476 1.00 38.47 173 ASP A CA 1
ATOM 1366 C C . ASP A 1 173 ? -14.334 -14.965 32.428 1.00 38.47 173 ASP A C 1
ATOM 1368 O O . ASP A 1 173 ? -15.173 -15.057 31.528 1.00 38.47 173 ASP A O 1
ATOM 1372 N N . LYS A 1 174 ? -14.381 -13.982 33.335 1.00 36.28 174 LYS A N 1
ATOM 1373 C CA . LYS A 1 174 ? -15.363 -12.890 33.360 1.00 36.28 174 LYS A CA 1
ATOM 1374 C C . LYS A 1 174 ? -15.115 -11.871 32.236 1.00 36.28 174 LYS A C 1
ATOM 1376 O O . LYS A 1 174 ? -16.025 -11.587 31.459 1.00 36.28 174 LYS A O 1
ATOM 1381 N N . LEU A 1 175 ? -13.849 -11.495 32.018 1.00 40.91 175 LEU A N 1
ATOM 1382 C CA . LEU A 1 175 ? -13.419 -10.604 30.932 1.00 40.91 175 LEU A CA 1
ATOM 1383 C C . LEU A 1 175 ? -13.689 -11.210 29.543 1.00 40.91 175 LEU A C 1
ATOM 1385 O O . LEU A 1 175 ? -13.931 -10.492 28.580 1.00 40.91 175 LEU A O 1
ATOM 1389 N N . LYS A 1 176 ? -13.672 -12.547 29.412 1.00 41.25 176 LYS A N 1
ATOM 1390 C CA . LYS A 1 176 ? -14.031 -13.246 28.162 1.00 41.25 176 LYS A CA 1
ATOM 1391 C C . LYS A 1 176 ? -15.532 -13.182 27.859 1.00 41.25 176 LYS A C 1
ATOM 1393 O O . LYS A 1 176 ? 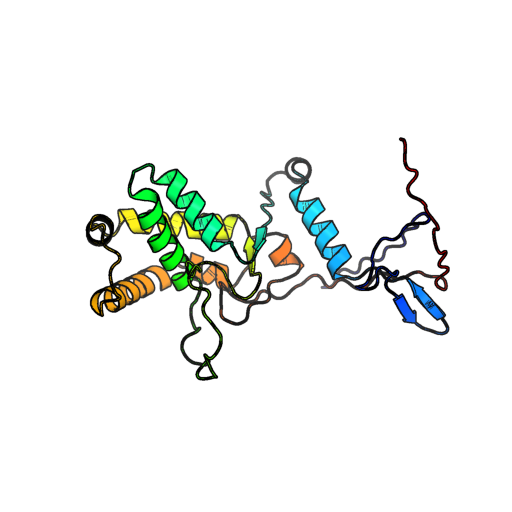-15.897 -13.130 26.686 1.00 41.25 176 LYS A O 1
ATOM 1398 N N . LYS A 1 177 ? -16.396 -13.203 28.881 1.00 38.44 177 LYS A N 1
ATOM 1399 C CA . LYS A 1 177 ? -17.855 -13.079 28.717 1.00 38.44 177 LYS A CA 1
ATOM 1400 C C . LYS A 1 177 ? -18.256 -11.655 28.339 1.00 38.44 177 LYS A C 1
ATOM 1402 O O . LYS A 1 177 ? -18.999 -11.493 27.377 1.00 38.44 177 LYS A O 1
ATOM 1407 N N . GLU A 1 178 ? -17.698 -10.655 29.013 1.00 44.44 178 GLU A N 1
ATOM 1408 C CA . GLU A 1 178 ? -17.930 -9.234 28.709 1.00 44.44 178 GLU A CA 1
ATOM 1409 C C . GLU A 1 178 ? -17.358 -8.861 27.331 1.00 44.44 178 GLU A C 1
ATOM 1411 O O . GLU A 1 178 ? -18.078 -8.307 26.507 1.00 44.44 178 GLU A O 1
ATOM 1416 N N . LYS A 1 179 ? -16.150 -9.336 26.974 1.00 48.03 179 LYS A N 1
ATOM 1417 C CA . LYS A 1 179 ? -15.611 -9.244 25.598 1.00 48.03 179 LYS A CA 1
ATOM 1418 C C . LYS A 1 179 ? -16.537 -9.837 24.531 1.00 48.03 179 LYS A C 1
ATOM 1420 O O . LYS A 1 179 ? -16.578 -9.320 23.420 1.00 48.03 179 LYS A O 1
ATOM 1425 N N . ASN A 1 180 ? -17.251 -10.925 24.829 1.00 43.66 180 ASN A N 1
ATOM 1426 C CA . ASN A 1 180 ? -18.172 -11.562 23.881 1.00 43.66 180 ASN A CA 1
ATOM 1427 C C . ASN A 1 180 ? -19.518 -10.825 23.780 1.00 43.66 180 ASN A C 1
ATOM 1429 O O . ASN A 1 180 ? -20.052 -10.716 22.680 1.00 43.66 180 ASN A O 1
ATOM 1433 N N . ALA A 1 181 ? -20.054 -10.299 24.885 1.00 43.44 181 ALA A N 1
ATOM 1434 C CA . ALA A 1 181 ? -21.264 -9.471 24.883 1.00 43.44 181 ALA A CA 1
ATOM 1435 C C . ALA A 1 181 ? -21.030 -8.138 24.150 1.00 43.44 181 ALA A C 1
ATOM 1437 O O . ALA A 1 181 ? -21.833 -7.728 23.316 1.00 43.44 181 ALA A O 1
ATOM 1438 N N . PHE A 1 182 ? -19.863 -7.541 24.371 1.00 51.72 182 PHE A N 1
ATOM 1439 C CA . PHE A 1 182 ? -19.400 -6.328 23.714 1.00 51.72 182 PHE A CA 1
ATOM 1440 C C . PHE A 1 182 ? -19.163 -6.526 22.209 1.00 51.72 182 PHE A C 1
ATOM 1442 O O . PHE A 1 182 ? -19.620 -5.748 21.371 1.00 51.72 182 PHE A O 1
ATOM 1449 N N . ARG A 1 183 ? -18.527 -7.646 21.843 1.00 50.34 183 ARG A N 1
ATOM 1450 C CA . ARG A 1 183 ? -18.393 -8.081 20.450 1.00 50.34 183 ARG A CA 1
ATOM 1451 C C . ARG A 1 183 ? -19.758 -8.256 19.780 1.00 50.34 183 ARG A C 1
ATOM 1453 O O . ARG A 1 183 ? -19.872 -7.885 18.622 1.00 50.34 183 ARG A O 1
ATOM 1460 N N . ASN A 1 184 ? -20.769 -8.753 20.496 1.00 49.12 184 ASN A N 1
ATOM 1461 C CA . ASN A 1 184 ? -22.129 -8.902 19.973 1.00 49.12 184 ASN A CA 1
ATOM 1462 C C . ASN A 1 184 ? -22.848 -7.551 19.782 1.00 49.12 184 ASN A C 1
ATOM 1464 O O . ASN A 1 184 ? -23.542 -7.376 18.784 1.00 49.12 184 ASN A O 1
ATOM 1468 N N . ALA A 1 185 ? -22.646 -6.582 20.683 1.00 49.88 185 ALA A N 1
ATOM 1469 C CA . ALA A 1 185 ? -23.196 -5.231 20.540 1.00 49.88 185 ALA A CA 1
ATOM 1470 C C . ALA A 1 185 ? -22.601 -4.502 19.320 1.00 49.88 185 ALA A C 1
ATOM 1472 O O . ALA A 1 185 ? -23.339 -3.920 18.528 1.00 49.88 185 ALA A O 1
ATOM 1473 N N . LEU A 1 186 ? -21.286 -4.622 19.104 1.00 51.47 186 LEU A N 1
ATOM 1474 C CA . LEU A 1 186 ? -20.599 -4.013 17.962 1.00 51.47 186 LEU A CA 1
ATOM 1475 C C . LEU A 1 186 ? -20.776 -4.743 16.634 1.00 51.47 186 LEU A C 1
ATOM 1477 O O . LEU A 1 186 ? -20.708 -4.111 15.585 1.00 51.47 186 LEU A O 1
ATOM 1481 N N . THR A 1 187 ? -21.014 -6.055 16.632 1.00 51.47 187 THR A N 1
ATOM 1482 C CA . THR A 1 187 ? -21.309 -6.778 15.383 1.00 51.47 187 THR A CA 1
ATOM 1483 C C . THR A 1 187 ? -22.606 -6.331 14.714 1.00 51.47 187 THR A C 1
ATOM 1485 O O . THR A 1 187 ? -22.808 -6.685 13.560 1.00 51.47 187 THR A O 1
ATOM 1488 N N . THR A 1 188 ? -23.444 -5.554 15.405 1.00 53.19 188 THR A N 1
ATOM 1489 C CA . THR A 1 188 ? -24.695 -4.995 14.872 1.00 53.19 188 THR A CA 1
ATOM 1490 C C . THR A 1 188 ? -24.503 -3.624 14.208 1.00 53.19 188 THR A C 1
ATOM 1492 O O . THR A 1 188 ? -25.460 -3.081 13.666 1.00 53.19 188 THR A O 1
ATOM 1495 N N . ASP A 1 189 ? -23.295 -3.037 14.235 1.00 68.50 189 ASP A N 1
ATOM 1496 C CA . ASP A 1 189 ? -23.041 -1.766 13.547 1.00 68.50 189 ASP A CA 1
ATOM 1497 C C . ASP A 1 189 ? -22.933 -2.002 12.033 1.00 68.50 189 ASP A C 1
ATOM 1499 O O . ASP A 1 189 ? -21.973 -2.601 11.532 1.00 68.50 189 ASP A O 1
ATOM 1503 N N . GLU A 1 190 ? -23.923 -1.500 11.298 1.00 75.44 190 GLU A N 1
ATOM 1504 C CA . GLU A 1 190 ? -23.995 -1.569 9.838 1.00 75.44 190 GLU A CA 1
ATOM 1505 C C . GLU A 1 190 ? -22.724 -1.020 9.165 1.00 75.44 190 GLU A C 1
ATOM 1507 O O . GLU A 1 190 ? -22.322 -1.504 8.104 1.00 75.44 190 GLU A O 1
ATOM 1512 N N . ASN A 1 191 ? -22.025 -0.065 9.791 1.00 77.88 191 ASN A N 1
ATOM 1513 C CA . ASN A 1 191 ? -20.788 0.495 9.248 1.00 77.88 191 ASN A CA 1
ATOM 1514 C C . ASN A 1 191 ? -19.615 -0.489 9.317 1.00 77.88 191 ASN A C 1
ATOM 1516 O O . ASN A 1 191 ? -18.788 -0.509 8.402 1.00 77.88 191 ASN A O 1
ATOM 1520 N N . LEU A 1 192 ? -19.538 -1.329 10.356 1.00 76.50 192 LEU A N 1
ATOM 1521 C CA . LEU A 1 192 ? -18.520 -2.380 10.450 1.00 76.50 192 LEU A CA 1
ATOM 1522 C C . LEU A 1 192 ? -18.736 -3.447 9.380 1.00 76.50 192 LEU A C 1
ATOM 1524 O O . LEU A 1 192 ? -17.769 -3.919 8.782 1.00 76.50 192 LEU A O 1
ATOM 1528 N N . GLU A 1 193 ? -19.989 -3.808 9.101 1.00 76.94 193 GLU A N 1
ATOM 1529 C CA . GLU A 1 193 ? -20.300 -4.695 7.980 1.00 76.94 193 GLU A CA 1
ATOM 1530 C C . GLU A 1 193 ? -20.003 -4.046 6.626 1.00 76.94 193 GLU A C 1
ATOM 1532 O O . GLU A 1 193 ? -19.445 -4.700 5.741 1.00 76.94 193 GLU A O 1
ATOM 1537 N N . ALA A 1 194 ? -20.323 -2.761 6.462 1.00 80.06 194 ALA A N 1
ATOM 1538 C CA . ALA A 1 194 ? -20.038 -2.019 5.240 1.00 80.06 194 ALA A CA 1
ATOM 1539 C C . ALA A 1 194 ? -18.530 -1.959 4.949 1.00 80.06 194 ALA A C 1
ATOM 1541 O O . ALA A 1 194 ? -18.126 -2.211 3.816 1.00 80.06 194 ALA A O 1
ATOM 1542 N N . MET A 1 195 ? -17.689 -1.723 5.964 1.00 77.69 195 MET A N 1
ATOM 1543 C CA . MET A 1 195 ? -16.224 -1.738 5.817 1.00 77.69 195 MET A CA 1
ATOM 1544 C C . MET A 1 195 ? -15.661 -3.106 5.412 1.00 77.69 195 MET A C 1
ATOM 1546 O O . MET A 1 195 ? -14.594 -3.171 4.809 1.00 77.69 195 MET A O 1
ATOM 1550 N N . ARG A 1 196 ? -16.363 -4.209 5.711 1.00 77.31 196 ARG A N 1
ATOM 1551 C CA . ARG A 1 196 ? -15.973 -5.549 5.233 1.00 77.31 196 ARG A CA 1
ATOM 1552 C C . ARG A 1 196 ? -16.333 -5.772 3.768 1.00 77.31 196 ARG A C 1
ATOM 1554 O O . ARG A 1 196 ? -15.687 -6.560 3.090 1.00 77.31 196 ARG A O 1
ATOM 1561 N N . LYS A 1 197 ? -17.391 -5.128 3.281 1.00 76.69 197 LYS A N 1
ATOM 1562 C CA . LYS A 1 197 ? -17.859 -5.292 1.897 1.00 76.69 197 LYS A CA 1
ATOM 1563 C C . LYS A 1 197 ? -17.170 -4.326 0.938 1.00 76.69 197 LYS A C 1
ATOM 1565 O O . LYS A 1 197 ? -16.975 -4.668 -0.222 1.00 76.69 197 LYS A O 1
ATOM 1570 N N . SER A 1 198 ? -16.813 -3.134 1.410 1.00 75.19 198 SER A N 1
ATOM 1571 C CA . SER A 1 198 ? -16.222 -2.083 0.589 1.00 75.19 198 SER A CA 1
ATOM 1572 C C . SER A 1 198 ? -15.099 -1.374 1.326 1.00 75.19 198 SER A C 1
ATOM 1574 O O . SER A 1 198 ? -15.266 -0.919 2.457 1.00 75.19 198 SER A O 1
ATOM 1576 N N . ALA A 1 199 ? -13.979 -1.197 0.630 1.00 77.88 199 ALA A N 1
ATOM 1577 C CA . ALA A 1 199 ? -12.936 -0.286 1.065 1.00 77.88 199 ALA A CA 1
ATOM 1578 C C . ALA A 1 199 ? -13.390 1.176 0.932 1.00 77.88 199 ALA A C 1
ATOM 1580 O O . ALA A 1 199 ? -14.234 1.491 0.089 1.00 77.88 199 ALA A O 1
ATOM 1581 N N . ARG A 1 200 ? -12.813 2.071 1.745 1.00 78.69 200 ARG A N 1
ATOM 1582 C CA . ARG A 1 200 ? -13.143 3.512 1.736 1.00 78.69 200 ARG A CA 1
ATOM 1583 C C . ARG A 1 200 ? -12.006 4.440 1.292 1.00 78.69 200 ARG A C 1
ATOM 1585 O O . ARG A 1 200 ? -12.232 5.639 1.220 1.00 78.69 200 ARG A O 1
ATOM 1592 N N . GLY A 1 201 ? -10.812 3.922 0.998 1.00 79.94 201 GLY A N 1
ATOM 1593 C CA . GLY A 1 201 ? -9.687 4.728 0.504 1.00 79.94 201 GLY A CA 1
ATOM 1594 C C . GLY A 1 201 ? -9.345 4.433 -0.949 1.00 79.94 201 GLY A C 1
ATOM 1595 O O . GLY A 1 201 ? -9.549 3.322 -1.438 1.00 79.94 201 GLY A O 1
ATOM 1596 N N . LEU A 1 202 ? -8.783 5.426 -1.638 1.00 82.25 202 LEU A N 1
ATOM 1597 C CA . LEU A 1 202 ? -8.525 5.340 -3.076 1.00 82.25 202 LEU A CA 1
ATOM 1598 C C . LEU A 1 202 ? -7.630 4.142 -3.432 1.00 82.25 202 LEU A C 1
ATOM 1600 O O . LEU A 1 202 ? -7.962 3.351 -4.309 1.00 82.25 202 LEU A O 1
ATOM 1604 N N . THR A 1 203 ? -6.527 3.948 -2.710 1.00 85.75 203 THR A N 1
ATOM 1605 C CA . THR A 1 203 ? -5.598 2.838 -2.970 1.00 85.75 203 THR A CA 1
ATOM 1606 C C . THR A 1 203 ? -6.256 1.473 -2.811 1.00 85.75 203 THR A C 1
ATOM 1608 O O . THR A 1 203 ? -6.014 0.585 -3.626 1.00 85.75 203 THR A O 1
ATOM 1611 N N . SER A 1 204 ? -7.066 1.271 -1.771 1.00 85.25 204 SER A N 1
ATOM 1612 C CA . SER A 1 204 ? -7.741 -0.009 -1.530 1.00 85.25 204 SER A CA 1
ATOM 1613 C C . SER A 1 204 ? -8.884 -0.247 -2.513 1.00 85.25 204 SER A C 1
ATOM 1615 O O . SER A 1 204 ? -9.100 -1.391 -2.901 1.00 85.25 204 SER A O 1
ATOM 1617 N N . VAL A 1 205 ? -9.554 0.810 -2.978 1.00 86.19 205 VAL A N 1
ATOM 1618 C CA . VAL A 1 205 ? -10.566 0.730 -4.041 1.00 86.19 205 VAL A CA 1
ATOM 1619 C C . VAL A 1 205 ? -9.933 0.425 -5.400 1.00 86.19 205 VAL A C 1
ATOM 1621 O O . VAL A 1 205 ? -10.491 -0.364 -6.150 1.00 86.19 205 VAL A O 1
ATOM 1624 N N . LEU A 1 206 ? -8.770 0.996 -5.732 1.00 88.00 206 LEU A N 1
ATOM 1625 C CA . LEU A 1 206 ? -8.116 0.772 -7.029 1.00 88.00 206 LEU A CA 1
ATOM 1626 C C . LEU A 1 206 ? -7.323 -0.540 -7.074 1.00 88.00 206 LEU A C 1
ATOM 1628 O O . LEU A 1 206 ? -7.429 -1.307 -8.031 1.00 88.00 206 LEU A O 1
ATOM 1632 N N . PHE A 1 207 ? -6.509 -0.800 -6.050 1.00 89.88 207 PHE A N 1
ATOM 1633 C CA . PHE A 1 207 ? -5.533 -1.896 -6.036 1.00 89.88 207 PHE A CA 1
ATOM 1634 C C . PHE A 1 207 ? -5.911 -3.056 -5.115 1.00 89.88 207 PHE A C 1
ATOM 1636 O O . PHE A 1 207 ? -5.141 -4.017 -5.011 1.00 89.88 207 PHE A O 1
ATOM 1643 N N . GLY A 1 208 ? -7.078 -2.985 -4.477 1.00 89.12 208 GLY A N 1
ATOM 1644 C CA . GLY A 1 208 ? -7.591 -4.024 -3.599 1.00 89.12 208 GLY A CA 1
ATOM 1645 C C . GLY A 1 208 ? -6.860 -4.126 -2.258 1.00 89.12 208 GLY A C 1
ATOM 1646 O O . GLY A 1 208 ? -5.898 -3.413 -1.949 1.00 89.12 208 GLY A O 1
ATOM 1647 N N . ARG A 1 209 ? -7.319 -5.078 -1.446 1.00 87.62 209 ARG A N 1
ATOM 1648 C CA . ARG A 1 209 ? -6.753 -5.435 -0.141 1.00 87.62 209 ARG A CA 1
ATOM 1649 C C . ARG A 1 209 ? -6.765 -6.950 0.013 1.00 87.62 209 ARG A C 1
ATOM 1651 O O . ARG A 1 209 ? -7.821 -7.564 -0.055 1.00 87.62 209 ARG A O 1
ATOM 1658 N N . MET A 1 210 ? -5.603 -7.550 0.273 1.00 83.88 210 MET A N 1
ATOM 1659 C CA . MET A 1 210 ? -5.476 -8.981 0.568 1.00 83.88 210 MET A CA 1
ATOM 1660 C C . MET A 1 210 ? -5.184 -9.189 2.057 1.00 83.88 210 MET A C 1
ATOM 1662 O O . MET A 1 210 ? -4.202 -8.653 2.565 1.00 83.88 210 MET A O 1
ATOM 1666 N N . VAL A 1 211 ? -6.020 -9.978 2.740 1.00 79.88 211 VAL A N 1
ATOM 1667 C CA . VAL A 1 211 ? -5.883 -10.348 4.162 1.00 79.88 211 VAL A CA 1
ATOM 1668 C C . VAL A 1 211 ? -6.334 -11.807 4.350 1.00 79.88 211 VAL A C 1
ATOM 1670 O O . VAL A 1 211 ? -7.183 -12.277 3.591 1.00 79.88 211 VAL A O 1
ATOM 1673 N N . THR A 1 212 ? -5.756 -12.528 5.320 1.00 68.62 212 THR A N 1
ATOM 1674 C CA . THR A 1 212 ? -5.965 -13.977 5.548 1.00 68.62 212 THR A CA 1
ATOM 1675 C C . THR A 1 212 ? -6.786 -14.335 6.799 1.00 68.62 212 THR A C 1
ATOM 1677 O O . THR A 1 212 ? -7.408 -15.390 6.807 1.00 68.62 212 THR A O 1
ATOM 1680 N N . SER A 1 213 ? -6.854 -13.470 7.820 1.00 62.34 213 SER A N 1
ATOM 1681 C CA . SER A 1 213 ? -7.493 -13.773 9.131 1.00 62.34 213 SER A CA 1
ATOM 1682 C C . SER A 1 213 ? -8.737 -12.917 9.451 1.00 62.34 213 SER A C 1
ATOM 1684 O O . SER A 1 213 ? -9.336 -13.041 10.518 1.00 62.34 213 SER A O 1
ATOM 1686 N N . ASP A 1 214 ? -9.101 -12.081 8.477 1.00 64.62 214 ASP A N 1
ATOM 1687 C CA . ASP A 1 214 ? -10.133 -11.039 8.410 1.00 64.62 214 ASP A CA 1
ATOM 1688 C C . ASP A 1 214 ? -9.929 -9.812 9.312 1.00 64.62 214 ASP A C 1
ATOM 1690 O O . ASP A 1 214 ? -10.546 -9.730 10.353 1.00 64.62 214 ASP A O 1
ATOM 1694 N N . LEU A 1 215 ? -9.105 -8.848 8.879 1.00 66.06 215 LEU A N 1
ATOM 1695 C CA . LEU A 1 215 ? -8.970 -7.488 9.431 1.00 66.06 215 LEU A CA 1
ATOM 1696 C C . LEU A 1 215 ? -9.638 -6.494 8.472 1.00 66.06 215 LEU A C 1
ATOM 1698 O O . LEU A 1 215 ? -8.994 -5.729 7.753 1.00 66.06 215 LEU A O 1
ATOM 1702 N N . LEU A 1 216 ? -10.965 -6.641 8.476 1.00 66.50 216 LEU A N 1
ATOM 1703 C CA . LEU A 1 216 ? -12.017 -6.025 7.662 1.00 66.50 216 LEU A CA 1
ATOM 1704 C C . LEU A 1 216 ? -11.886 -6.233 6.146 1.00 66.50 216 LEU A C 1
ATOM 1706 O O . LEU A 1 216 ? -12.059 -5.336 5.332 1.00 66.50 216 LEU A O 1
ATOM 1710 N N . ALA A 1 217 ? -11.677 -7.507 5.833 1.00 69.38 217 ALA A N 1
ATOM 1711 C CA . ALA A 1 217 ? -11.964 -8.258 4.621 1.00 69.38 217 ALA A CA 1
ATOM 1712 C C . ALA A 1 217 ? -11.285 -7.847 3.308 1.00 69.38 217 ALA A C 1
ATOM 1714 O O . ALA A 1 217 ? -10.697 -6.773 3.136 1.00 69.38 217 ALA A O 1
ATOM 1715 N N . ARG A 1 218 ? -11.287 -8.833 2.399 1.00 82.88 218 ARG A N 1
ATOM 1716 C CA . ARG A 1 218 ? -10.636 -8.780 1.093 1.00 82.88 218 ARG A CA 1
ATOM 1717 C C . ARG A 1 218 ? -11.447 -7.894 0.157 1.00 82.88 218 ARG A C 1
ATOM 1719 O O . ARG A 1 218 ? -12.653 -8.063 0.034 1.00 82.88 218 ARG A O 1
ATOM 1726 N N . VAL A 1 219 ? -10.746 -7.005 -0.532 1.00 85.75 219 VAL A N 1
ATOM 1727 C CA . VAL A 1 219 ? -11.315 -6.144 -1.569 1.00 85.75 219 VAL A CA 1
ATOM 1728 C C . VAL A 1 219 ? -10.619 -6.500 -2.869 1.00 85.75 219 VAL A C 1
ATOM 1730 O O . VAL A 1 219 ? -9.385 -6.466 -2.934 1.00 85.75 219 VAL A O 1
ATOM 1733 N N . ASP A 1 220 ? -11.400 -6.869 -3.877 1.00 88.44 220 ASP A N 1
ATOM 1734 C CA . ASP A 1 220 ? -10.870 -7.189 -5.196 1.00 88.44 220 ASP A CA 1
ATOM 1735 C C . ASP A 1 220 ? -10.460 -5.913 -5.933 1.00 88.44 220 ASP A C 1
ATOM 1737 O O . ASP A 1 220 ? -11.108 -4.873 -5.833 1.00 88.44 220 ASP A O 1
ATOM 1741 N N . ALA A 1 221 ? -9.348 -5.994 -6.660 1.00 90.88 221 ALA A N 1
ATOM 1742 C CA . ALA A 1 221 ? -8.789 -4.859 -7.377 1.00 90.88 221 ALA A CA 1
ATOM 1743 C C . ALA A 1 221 ? -9.443 -4.715 -8.765 1.00 90.88 221 ALA A C 1
ATOM 1745 O O . ALA A 1 221 ? -9.275 -5.615 -9.598 1.00 90.88 221 ALA A O 1
ATOM 1746 N N . PRO A 1 222 ? -10.119 -3.591 -9.066 1.00 91.69 222 PRO A N 1
ATOM 1747 C CA . PRO A 1 222 ? -10.596 -3.295 -10.412 1.00 91.69 222 PRO A CA 1
ATOM 1748 C C . PRO A 1 222 ? -9.468 -2.828 -11.344 1.00 91.69 222 PRO A C 1
ATOM 1750 O O . PRO A 1 222 ? -9.583 -2.994 -12.556 1.00 91.69 222 PRO A O 1
ATOM 1753 N N . VAL A 1 223 ? -8.374 -2.260 -10.812 1.00 93.12 223 VAL A N 1
ATOM 1754 C CA . VAL A 1 223 ? -7.244 -1.779 -11.622 1.00 93.12 223 VAL A CA 1
ATOM 1755 C C . VAL A 1 223 ? -6.153 -2.835 -11.705 1.00 93.12 223 VAL A C 1
ATOM 1757 O O . VAL A 1 223 ? -5.491 -3.174 -10.719 1.00 93.12 223 VAL A O 1
ATOM 1760 N N . HIS A 1 224 ? -5.924 -3.334 -12.918 1.00 94.50 224 HIS A N 1
ATOM 1761 C CA . HIS A 1 224 ? -4.865 -4.296 -13.203 1.00 94.50 224 HIS A CA 1
ATOM 1762 C C . HIS A 1 224 ? -3.678 -3.573 -13.829 1.00 94.50 224 HIS A C 1
ATOM 1764 O O . HIS A 1 224 ? -3.808 -2.890 -14.840 1.00 94.50 224 HIS A O 1
ATOM 1770 N N . VAL A 1 225 ? -2.509 -3.715 -13.205 1.00 96.00 225 VAL A N 1
ATOM 1771 C CA . VAL A 1 225 ? -1.289 -2.999 -13.596 1.00 96.00 225 VAL A CA 1
ATOM 1772 C C . VAL A 1 225 ? -0.258 -4.010 -14.070 1.00 96.00 225 VAL A C 1
ATOM 1774 O O . VAL A 1 225 ? 0.224 -4.829 -13.280 1.00 96.00 225 VAL A O 1
ATOM 1777 N N . ALA A 1 226 ? 0.085 -3.941 -15.354 1.00 97.12 226 ALA A N 1
ATOM 1778 C CA . ALA A 1 226 ? 1.149 -4.745 -15.936 1.00 97.12 226 ALA A CA 1
ATOM 1779 C C . ALA A 1 226 ? 2.535 -4.272 -15.467 1.00 97.12 226 ALA A C 1
ATOM 1781 O O . ALA A 1 226 ? 2.715 -3.162 -14.964 1.00 97.12 226 ALA A O 1
ATOM 1782 N N . HIS A 1 227 ? 3.540 -5.130 -15.627 1.00 97.62 227 HIS A N 1
ATOM 1783 C CA . HIS A 1 227 ? 4.928 -4.686 -15.555 1.00 97.62 227 HIS A CA 1
ATOM 1784 C C . HIS A 1 227 ? 5.238 -3.787 -16.752 1.00 97.62 227 HIS A C 1
ATOM 1786 O O . HIS A 1 227 ? 4.892 -4.142 -17.877 1.00 97.62 227 HIS A O 1
ATOM 1792 N N . ALA A 1 228 ? 5.922 -2.669 -16.520 1.00 97.25 228 ALA A N 1
ATOM 1793 C CA . ALA A 1 228 ? 6.495 -1.900 -17.617 1.00 97.25 228 ALA A CA 1
ATOM 1794 C C . ALA A 1 228 ? 7.818 -2.546 -18.035 1.00 97.25 228 ALA A C 1
ATOM 1796 O O . ALA A 1 228 ? 8.568 -3.031 -17.183 1.00 97.25 228 ALA A O 1
ATOM 1797 N N . PHE A 1 229 ? 8.107 -2.558 -19.331 1.00 96.12 229 PHE A N 1
ATOM 1798 C CA . PHE A 1 229 ? 9.363 -3.068 -19.867 1.00 96.12 229 PHE A CA 1
ATOM 1799 C C . PHE A 1 229 ? 9.815 -2.255 -21.083 1.00 96.12 229 PHE A C 1
ATOM 1801 O O . PHE A 1 229 ? 9.002 -1.592 -21.725 1.00 96.12 229 PHE A O 1
ATOM 1808 N N . THR A 1 230 ? 11.111 -2.286 -21.393 1.00 96.19 230 THR A N 1
ATOM 1809 C CA . THR A 1 230 ? 11.676 -1.531 -22.524 1.00 96.19 230 THR A CA 1
ATOM 1810 C C . THR A 1 230 ? 11.191 -2.059 -23.868 1.00 96.19 230 THR A C 1
ATOM 1812 O O . THR A 1 230 ? 11.046 -3.266 -24.056 1.00 96.19 230 THR A O 1
ATOM 1815 N N . VAL A 1 231 ? 10.976 -1.175 -24.845 1.00 95.81 231 VAL A N 1
ATOM 1816 C CA . VAL A 1 231 ? 10.588 -1.580 -26.211 1.00 95.81 231 VAL A CA 1
ATOM 1817 C C . VAL A 1 231 ? 11.772 -2.115 -27.027 1.00 95.81 231 VAL A C 1
ATOM 1819 O O . VAL A 1 231 ? 11.567 -2.940 -27.919 1.00 95.81 231 VAL A O 1
ATOM 1822 N N . GLN A 1 232 ? 12.998 -1.756 -26.651 1.00 94.81 232 GLN A N 1
ATOM 1823 C CA . GLN A 1 232 ? 14.252 -2.327 -27.141 1.00 94.81 232 GLN A CA 1
ATOM 1824 C C . GLN A 1 232 ? 14.848 -3.376 -26.183 1.00 94.81 232 GLN A C 1
ATOM 1826 O O . GLN A 1 232 ? 14.420 -3.505 -25.027 1.00 94.81 232 GLN A O 1
ATOM 1831 N N . ALA A 1 233 ? 15.844 -4.118 -26.680 1.00 96.44 233 ALA A N 1
ATOM 1832 C CA . ALA A 1 233 ? 16.687 -4.983 -25.859 1.00 96.44 233 ALA A CA 1
ATOM 1833 C C . ALA A 1 233 ? 17.361 -4.175 -24.738 1.00 96.44 233 ALA A C 1
ATOM 1835 O O . ALA A 1 233 ? 17.652 -2.991 -24.904 1.00 96.44 233 ALA A O 1
ATOM 1836 N N . ALA A 1 234 ? 17.561 -4.809 -23.586 1.00 92.62 234 ALA A N 1
ATOM 1837 C CA . ALA A 1 234 ? 18.224 -4.193 -22.451 1.00 92.62 234 ALA A CA 1
ATOM 1838 C C . ALA A 1 234 ? 19.680 -3.883 -22.804 1.00 92.62 234 ALA A C 1
ATOM 1840 O O . ALA A 1 234 ? 20.439 -4.796 -23.121 1.00 92.62 234 ALA A O 1
ATOM 1841 N N . ASP A 1 235 ? 20.038 -2.611 -22.685 1.00 88.75 235 ASP A N 1
ATOM 1842 C CA . ASP A 1 235 ? 21.414 -2.141 -22.712 1.00 88.75 235 ASP A CA 1
ATOM 1843 C C . ASP A 1 235 ? 21.744 -1.619 -21.312 1.00 88.75 235 ASP A C 1
ATOM 1845 O O . ASP A 1 235 ? 21.039 -0.754 -20.783 1.00 88.75 235 ASP A O 1
ATOM 1849 N N . THR A 1 236 ? 22.714 -2.246 -20.651 1.00 86.88 236 THR A N 1
ATOM 1850 C CA . THR A 1 236 ? 23.053 -1.966 -19.252 1.00 86.88 236 THR A CA 1
ATOM 1851 C C . THR A 1 236 ? 24.534 -1.706 -19.123 1.00 86.88 236 THR A C 1
ATOM 1853 O O . THR A 1 236 ? 25.339 -2.574 -19.456 1.00 86.88 236 THR A O 1
ATOM 1856 N N . GLU A 1 237 ? 24.867 -0.561 -18.546 1.00 88.25 237 GLU A N 1
ATOM 1857 C CA . GLU A 1 237 ? 26.231 -0.166 -18.225 1.00 88.25 237 GLU A CA 1
ATOM 1858 C C . GLU A 1 237 ? 26.499 -0.347 -16.723 1.00 88.25 237 GLU A C 1
ATOM 1860 O O . GLU A 1 237 ? 25.594 -0.184 -15.896 1.00 88.25 237 GLU A O 1
ATOM 1865 N N . MET A 1 238 ? 27.729 -0.726 -16.366 1.00 87.44 238 MET A N 1
ATOM 1866 C CA . MET A 1 238 ? 28.176 -0.745 -14.973 1.00 87.44 238 MET A CA 1
ATOM 1867 C C . MET A 1 238 ? 28.829 0.593 -14.641 1.00 87.44 238 MET A C 1
ATOM 1869 O O . MET A 1 238 ? 29.842 0.943 -15.236 1.00 87.44 238 MET A O 1
ATOM 1873 N N . ASP A 1 239 ? 28.257 1.305 -13.674 1.00 89.75 239 ASP A N 1
ATOM 1874 C CA . ASP A 1 239 ? 28.792 2.576 -13.192 1.00 89.75 239 ASP A CA 1
ATOM 1875 C C . ASP A 1 239 ? 29.852 2.326 -12.107 1.00 89.75 239 ASP A C 1
ATOM 1877 O O . ASP A 1 239 ? 29.548 1.768 -11.046 1.00 89.75 239 ASP A O 1
ATOM 1881 N N . TYR A 1 240 ? 31.108 2.682 -12.392 1.00 89.94 240 TYR A N 1
ATOM 1882 C CA . TYR A 1 240 ? 32.225 2.541 -11.459 1.00 89.94 240 TYR A CA 1
ATOM 1883 C C . TYR A 1 240 ? 32.452 3.861 -10.726 1.00 89.94 240 TYR A C 1
ATOM 1885 O O . TYR A 1 240 ? 32.837 4.858 -11.334 1.00 89.94 240 TYR A O 1
ATOM 1893 N N . PHE A 1 241 ? 32.273 3.852 -9.407 1.00 91.69 241 PHE A N 1
ATOM 1894 C CA . PHE A 1 241 ? 32.489 5.017 -8.555 1.00 91.69 241 PHE A CA 1
ATOM 1895 C C . PHE A 1 241 ? 33.442 4.683 -7.406 1.00 91.69 241 PHE A C 1
ATOM 1897 O O . PHE A 1 241 ? 33.503 3.551 -6.925 1.00 91.69 241 PHE A O 1
ATOM 1904 N N . THR A 1 242 ? 34.187 5.689 -6.957 1.00 95.19 242 THR A N 1
ATOM 1905 C CA . THR A 1 242 ? 35.073 5.611 -5.793 1.00 95.19 242 THR A CA 1
ATOM 1906 C C . THR A 1 242 ? 34.607 6.587 -4.720 1.00 95.19 242 THR A C 1
ATOM 1908 O O . THR A 1 242 ? 33.941 7.579 -5.011 1.00 95.19 242 THR A O 1
ATOM 1911 N N . VAL A 1 243 ? 34.963 6.306 -3.468 1.00 95.06 243 VAL A N 1
ATOM 1912 C CA . VAL A 1 243 ? 34.842 7.265 -2.366 1.00 95.06 243 VAL A CA 1
ATOM 1913 C C . VAL A 1 243 ? 36.240 7.813 -2.119 1.00 95.06 243 VAL A C 1
ATOM 1915 O O . VAL A 1 243 ? 37.159 7.036 -1.867 1.00 95.06 243 VAL A O 1
ATOM 1918 N N . VAL A 1 244 ? 36.410 9.123 -2.282 1.00 93.75 244 VAL A N 1
ATOM 1919 C CA . VAL A 1 244 ? 37.677 9.806 -2.000 1.00 93.75 244 VAL A CA 1
ATOM 1920 C C . VAL A 1 244 ? 37.721 10.114 -0.505 1.00 93.75 244 VAL A C 1
ATOM 1922 O O . VAL A 1 244 ? 36.717 10.552 0.051 1.00 93.75 244 VAL A O 1
ATOM 1925 N N . ASP A 1 245 ? 38.854 9.820 0.135 1.00 93.88 245 ASP A N 1
ATOM 1926 C CA . ASP A 1 245 ? 39.134 10.276 1.497 1.00 93.88 245 ASP A CA 1
ATOM 1927 C C . ASP A 1 245 ? 39.682 11.704 1.426 1.00 93.88 245 ASP A C 1
ATOM 1929 O O . ASP A 1 245 ? 40.565 11.990 0.613 1.00 93.88 245 ASP A O 1
ATOM 1933 N N . ASP A 1 246 ? 39.115 12.590 2.238 1.00 91.44 246 ASP A N 1
ATOM 1934 C CA . ASP A 1 246 ? 39.415 14.021 2.231 1.00 91.44 246 ASP A CA 1
ATOM 1935 C C . ASP A 1 246 ? 40.558 14.402 3.196 1.00 91.44 246 ASP A C 1
ATOM 1937 O O . ASP A 1 246 ? 41.019 15.546 3.150 1.00 91.44 246 ASP A O 1
ATOM 1941 N N . LEU A 1 247 ? 40.995 13.494 4.085 1.00 75.19 247 LEU A N 1
ATOM 1942 C CA . LEU A 1 247 ? 42.055 13.741 5.080 1.00 75.19 247 LEU A CA 1
ATOM 1943 C C . LEU A 1 247 ? 43.465 13.359 4.605 1.00 75.19 247 LEU A C 1
ATOM 1945 O O . LEU A 1 247 ? 43.644 12.286 3.989 1.00 75.19 247 LEU A O 1
#

pLDDT: mean 74.42, std 20.69, range [26.44, 97.62]